Protein AF-A0A3D0YLG2-F1 (afdb_monomer_lite)

pLDDT: mean 88.72, std 12.72, range [41.59, 98.75]

Folds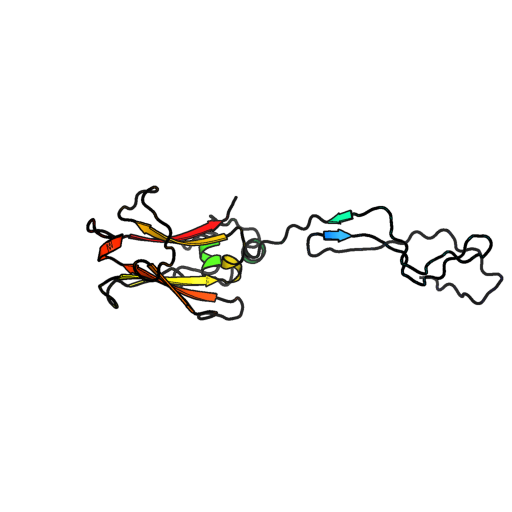eek 3Di:
DDDDDPPDPPPPDPDPDDDDDDDDDPAWDKDKDWAQAPDFDADPVRHGDDRVDIGIDPDIDTDHDPPPLVLCVQAVNDDQQDQVQPLPDGQQRQVQLPPNHSNGNRPVQFWDWDCPPDVQWTKIKHKGFPSQVPDPFKDKFKWKAQDPDPVGTDTQDDPVPQWHKDKDWQPPHVVRTMIIIMIIGGCVPRVVVPGMDMDIDIGGHD

Secondary structure (DSSP, 8-state):
-PPP-TT-TTPPPPP-PPPP-----SSSEEE--EEPTT---B-TTSPBP--SS-EE-S--EEE------HHHHHHTT--TT--TTSSSS-HHHHHHTT-SSTTS--GGGS-EEESSSSTTEEEEEEEEEHHHHH-TTEEEEEEEESSSSGGG-EE----SSSEEEEEEEEEEEETTEEEEEEEEEEHHHHTTTS--EEEEEEEE--

Sequence (206 aa):
IGTIDESDPNAPDPIPGVFYVEVTPTGGGTLQLSIKQDAVLKDVAGNSLNTTSAILDNTTITVNGTVSNPYDTWSEGETFADDTNEDGISNGMAWALGAATVNTVAADLLPTYDYTTDPAYVICTFRRADEANDHSDTTMVVQYGTTLSAAGWTTAEHDGNNVIITVTDNHYSTTPGIDRVVVKLKRSTLGASGTLFARLRVEQAP

Radius of gyration: 29.39 Å; chains: 1; bounding box: 69×31×78 Å

Structure (mmCIF, N/CA/C/O backbone):
data_AF-A0A3D0YLG2-F1
#
_entry.id   AF-A0A3D0YLG2-F1
#
loop_
_atom_site.group_PDB
_atom_site.id
_atom_site.type_symbol
_atom_site.label_atom_id
_atom_site.label_alt_id
_atom_site.label_comp_id
_atom_site.label_asym_id
_atom_site.label_entity_id
_atom_site.label_seq_id
_atom_site.pdbx_PDB_ins_code
_atom_site.Cartn_x
_atom_site.Cartn_y
_atom_site.Cartn_z
_atom_site.occupancy
_atom_site.B_iso_or_equiv
_atom_site.auth_seq_id
_atom_site.auth_comp_id
_atom_site.auth_asym_id
_atom_site.auth_atom_id
_atom_site.pdbx_PDB_model_num
ATOM 1 N N . ILE A 1 1 ? 26.082 -5.683 -44.864 1.00 41.59 1 ILE A N 1
ATOM 2 C CA . ILE A 1 1 ? 27.109 -6.014 -43.851 1.00 41.59 1 ILE A CA 1
ATOM 3 C C . ILE A 1 1 ? 28.293 -6.576 -44.621 1.00 41.59 1 ILE A C 1
ATOM 5 O O . ILE A 1 1 ? 28.192 -7.688 -45.119 1.00 41.59 1 ILE A O 1
ATOM 9 N N . GLY A 1 2 ? 29.316 -5.759 -44.873 1.00 41.88 2 GLY A N 1
ATOM 10 C CA . GLY A 1 2 ? 30.543 -6.223 -45.519 1.00 41.88 2 GLY A CA 1
ATOM 11 C C . GLY A 1 2 ? 31.467 -6.792 -44.452 1.00 41.88 2 GLY A C 1
ATOM 12 O O . GLY A 1 2 ? 31.745 -6.111 -43.470 1.00 41.88 2 GLY A O 1
ATOM 13 N N . THR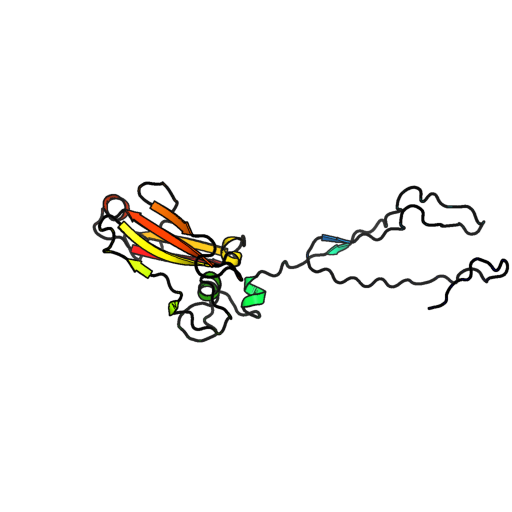 A 1 3 ? 31.887 -8.041 -44.605 1.00 44.50 3 THR A N 1
ATOM 14 C CA . THR A 1 3 ? 32.987 -8.616 -43.829 1.00 44.50 3 THR A CA 1
ATOM 15 C C . THR A 1 3 ? 34.293 -8.065 -44.385 1.00 44.50 3 THR A C 1
ATOM 17 O O . THR A 1 3 ? 34.566 -8.247 -45.571 1.00 44.50 3 THR A O 1
ATOM 20 N N . ILE A 1 4 ? 35.071 -7.374 -43.553 1.00 53.97 4 ILE A N 1
ATOM 21 C CA . ILE A 1 4 ? 36.450 -7.003 -43.883 1.00 53.97 4 ILE A CA 1
ATOM 22 C C . ILE A 1 4 ? 37.284 -8.287 -43.814 1.00 53.97 4 ILE A C 1
ATOM 24 O O . ILE A 1 4 ? 37.288 -8.966 -42.789 1.00 53.97 4 ILE A O 1
ATOM 28 N N . ASP A 1 5 ? 37.926 -8.647 -44.924 1.00 50.00 5 ASP A N 1
ATOM 29 C CA . ASP A 1 5 ? 38.914 -9.723 -44.978 1.00 50.00 5 ASP A CA 1
ATOM 30 C C . ASP A 1 5 ? 40.283 -9.138 -44.611 1.00 50.00 5 ASP A C 1
ATOM 32 O O . ASP A 1 5 ? 40.918 -8.451 -45.407 1.00 50.00 5 ASP A O 1
ATOM 36 N N . GLU A 1 6 ? 40.716 -9.388 -43.377 1.00 56.34 6 GLU A N 1
ATOM 37 C CA . GLU A 1 6 ? 41.979 -8.901 -42.801 1.00 56.34 6 GLU A CA 1
ATOM 38 C C . GLU A 1 6 ? 43.234 -9.539 -43.447 1.00 56.34 6 GLU A C 1
ATOM 40 O O . GLU A 1 6 ? 44.355 -9.249 -43.024 1.00 56.34 6 GLU A O 1
ATOM 45 N N . SER A 1 7 ? 43.081 -10.434 -44.436 1.00 57.97 7 SER A N 1
ATOM 46 C CA . SER A 1 7 ? 44.196 -11.153 -45.071 1.00 57.97 7 SER A CA 1
ATOM 47 C C . SER A 1 7 ? 44.689 -10.573 -46.407 1.00 57.97 7 SER A C 1
ATOM 49 O O . SER A 1 7 ? 45.739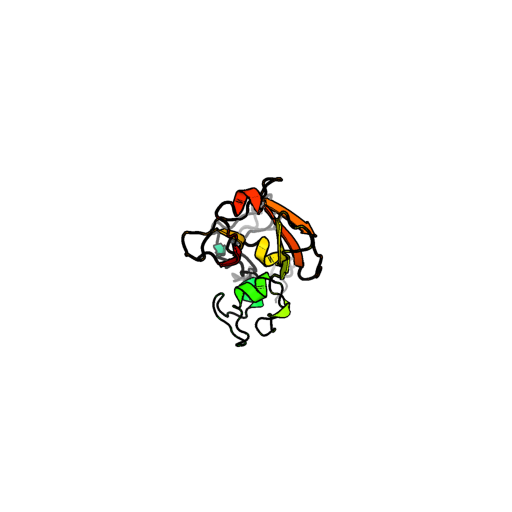 -11.007 -46.887 1.00 57.97 7 SER A O 1
ATOM 51 N N . ASP A 1 8 ? 44.006 -9.576 -46.988 1.00 64.88 8 ASP A N 1
ATOM 52 C CA . ASP A 1 8 ? 44.432 -8.922 -48.236 1.00 64.88 8 ASP A CA 1
ATOM 53 C C . ASP A 1 8 ? 45.282 -7.660 -47.962 1.00 64.88 8 ASP A C 1
ATOM 55 O O . ASP A 1 8 ? 44.750 -6.641 -47.515 1.00 64.88 8 ASP A O 1
ATOM 59 N N . PRO A 1 9 ? 46.596 -7.664 -48.267 1.00 61.16 9 PRO A N 1
ATOM 60 C CA . PRO A 1 9 ? 47.464 -6.498 -48.085 1.00 61.16 9 PRO A CA 1
ATOM 61 C C . PRO A 1 9 ? 47.161 -5.336 -49.049 1.00 61.16 9 PRO A C 1
ATOM 63 O O . PRO A 1 9 ? 47.773 -4.279 -48.916 1.00 61.16 9 PRO A O 1
ATOM 66 N N . ASN A 1 10 ? 46.258 -5.522 -50.020 1.00 67.12 10 ASN A N 1
ATOM 67 C CA . ASN A 1 10 ? 45.787 -4.484 -50.940 1.00 67.12 10 ASN A CA 1
ATOM 68 C C . ASN A 1 10 ? 44.322 -4.088 -50.693 1.00 67.12 10 ASN A C 1
ATOM 70 O O . ASN A 1 10 ? 43.739 -3.392 -51.532 1.00 67.12 10 ASN A O 1
ATOM 74 N N . ALA A 1 11 ? 43.717 -4.521 -49.579 1.00 60.31 11 ALA A N 1
ATOM 75 C CA . ALA A 1 11 ? 42.382 -4.072 -49.214 1.00 60.31 11 ALA A CA 1
ATOM 76 C C . ALA A 1 11 ? 42.371 -2.533 -49.106 1.00 60.31 11 ALA A C 1
ATOM 78 O O . ALA A 1 11 ? 43.276 -1.961 -48.492 1.00 60.31 11 ALA A O 1
ATOM 79 N N . PRO A 1 12 ? 41.391 -1.838 -49.716 1.00 56.34 12 PRO A N 1
ATOM 80 C CA . PRO A 1 12 ? 41.295 -0.389 -49.599 1.00 56.34 12 PRO A CA 1
ATOM 81 C C . PRO A 1 12 ? 41.141 0.004 -48.127 1.00 56.34 12 PRO A C 1
ATOM 83 O O . PRO A 1 12 ? 40.443 -0.688 -47.381 1.00 56.34 12 PRO A O 1
ATOM 86 N N . ASP A 1 13 ? 41.766 1.122 -47.736 1.00 57.91 13 ASP A N 1
ATOM 87 C CA . ASP A 1 13 ? 41.631 1.684 -46.389 1.00 57.91 13 ASP A CA 1
ATOM 88 C C . ASP A 1 13 ? 40.150 1.701 -45.980 1.00 57.91 13 ASP A C 1
ATOM 90 O O . ASP A 1 13 ? 39.297 2.080 -46.799 1.00 57.91 13 ASP A O 1
ATOM 94 N N . PRO A 1 14 ? 39.808 1.288 -44.743 1.00 56.34 14 PRO A N 1
ATOM 95 C CA . PRO A 1 14 ? 38.424 1.269 -44.310 1.00 56.34 14 PRO A CA 1
ATOM 96 C C . PRO A 1 14 ? 37.839 2.673 -44.470 1.00 56.34 14 PRO A C 1
ATOM 98 O O . PRO A 1 14 ? 38.302 3.644 -43.872 1.00 56.34 14 PRO A O 1
ATOM 101 N N . ILE A 1 15 ? 36.814 2.774 -45.317 1.00 59.25 15 ILE A N 1
ATOM 102 C CA . ILE A 1 15 ? 36.043 4.000 -45.514 1.00 59.25 15 ILE A CA 1
ATOM 103 C C . ILE A 1 15 ? 35.524 4.413 -44.129 1.00 59.25 15 ILE A C 1
ATOM 105 O O . ILE A 1 15 ? 35.013 3.533 -43.429 1.00 59.25 15 ILE A O 1
ATOM 109 N N . PRO A 1 16 ? 35.624 5.693 -43.713 1.00 63.09 16 PRO A N 1
ATOM 110 C CA . PRO A 1 16 ? 35.053 6.143 -42.450 1.00 63.09 16 PRO A CA 1
ATOM 111 C C . PRO A 1 16 ? 33.621 5.623 -42.290 1.00 63.09 16 PRO A C 1
ATOM 113 O O . PRO A 1 16 ? 32.723 5.976 -43.056 1.00 63.09 16 PRO A O 1
ATOM 116 N N . GLY A 1 17 ? 33.438 4.714 -41.335 1.00 63.69 17 GLY A N 1
ATOM 117 C CA . GLY A 1 17 ? 32.171 4.050 -41.082 1.00 63.69 17 GLY A CA 1
ATOM 118 C C . GLY A 1 17 ? 31.411 4.781 -39.988 1.00 63.69 17 GLY A C 1
ATOM 119 O O . GLY A 1 17 ? 31.955 5.040 -38.918 1.00 63.69 17 GLY A O 1
ATOM 120 N N . VAL A 1 18 ? 30.143 5.096 -40.241 1.00 71.19 18 VAL A N 1
ATOM 121 C CA . VAL A 1 18 ? 29.215 5.482 -39.175 1.00 71.19 18 VAL A CA 1
ATOM 122 C C . VAL A 1 18 ? 28.635 4.200 -38.588 1.00 71.19 18 VAL A C 1
ATOM 124 O O . VAL A 1 18 ? 28.027 3.407 -39.309 1.00 71.19 18 VAL A O 1
ATOM 127 N N . PHE A 1 19 ? 28.822 3.996 -37.286 1.00 68.88 19 PHE A N 1
ATOM 128 C CA . PHE A 1 19 ? 28.214 2.893 -36.547 1.00 68.88 19 PHE A CA 1
ATOM 129 C C . PHE A 1 19 ? 26.972 3.408 -35.820 1.00 68.88 19 PHE A C 1
ATOM 131 O O . PHE A 1 19 ? 27.048 4.381 -35.074 1.00 68.88 19 PHE A O 1
ATOM 138 N N . TYR A 1 20 ? 25.833 2.750 -36.032 1.00 71.94 20 TYR A N 1
ATOM 139 C CA . TYR A 1 20 ? 24.611 3.010 -35.276 1.00 71.94 20 TYR A CA 1
ATOM 140 C C . TYR A 1 20 ? 24.504 1.991 -34.146 1.00 71.94 20 TYR A C 1
ATOM 142 O O . TYR A 1 20 ? 24.607 0.787 -34.383 1.00 71.94 20 TYR A O 1
ATOM 150 N N . VAL A 1 21 ? 24.299 2.481 -32.926 1.00 74.38 21 VAL A N 1
ATOM 151 C CA . VAL A 1 21 ? 24.025 1.662 -31.744 1.00 74.38 21 VAL A CA 1
ATOM 152 C C . VAL A 1 21 ? 22.625 2.019 -31.268 1.00 74.38 21 VAL A C 1
ATOM 154 O O . VAL A 1 21 ? 22.368 3.168 -30.918 1.00 74.38 21 VAL A O 1
ATOM 157 N N . GLU A 1 22 ? 21.721 1.044 -31.282 1.00 80.69 22 GLU A N 1
ATOM 158 C CA . GLU A 1 22 ? 20.380 1.187 -30.721 1.00 80.69 22 GLU A CA 1
ATOM 159 C C . GLU A 1 22 ? 20.371 0.650 -29.287 1.00 80.69 22 GLU A C 1
ATOM 161 O O . GLU A 1 22 ? 20.902 -0.426 -29.006 1.00 80.69 22 GLU A O 1
ATOM 166 N N . VAL A 1 23 ? 19.796 1.425 -28.371 1.00 74.94 23 VAL A N 1
ATOM 167 C CA . VAL A 1 23 ? 19.691 1.104 -26.945 1.00 74.94 23 VAL A CA 1
ATOM 168 C C . VAL A 1 23 ? 18.272 1.409 -26.479 1.00 74.94 23 VAL A C 1
ATOM 170 O O . VAL A 1 23 ? 17.762 2.500 -26.720 1.00 74.94 23 VAL A O 1
ATOM 173 N N . THR A 1 24 ? 17.653 0.459 -25.776 1.00 80.75 24 THR A N 1
ATOM 174 C CA . THR A 1 24 ? 16.323 0.604 -25.161 1.00 80.75 24 THR A CA 1
ATOM 175 C C . THR A 1 24 ? 16.459 0.407 -23.650 1.00 80.75 24 THR A C 1
ATOM 177 O O . THR A 1 24 ? 16.391 -0.727 -23.173 1.00 80.75 24 THR A O 1
ATOM 180 N N . PRO A 1 25 ? 16.729 1.471 -22.873 1.00 75.06 25 PRO A N 1
ATOM 181 C CA . PRO A 1 25 ? 16.824 1.355 -21.423 1.00 75.06 25 PRO A CA 1
ATOM 182 C C . PRO A 1 25 ? 15.470 0.982 -20.810 1.00 75.06 25 PRO A C 1
ATOM 184 O O . PRO A 1 25 ? 14.447 1.544 -21.187 1.00 75.06 25 PRO A O 1
ATOM 187 N N . THR A 1 26 ? 15.464 0.083 -19.827 1.00 76.62 26 THR A N 1
ATOM 188 C CA . THR A 1 26 ? 14.259 -0.301 -19.063 1.00 76.62 26 THR A CA 1
ATOM 189 C C . THR A 1 26 ? 14.197 0.359 -17.680 1.00 76.62 26 THR A C 1
ATOM 191 O O . THR A 1 26 ? 13.381 -0.016 -16.847 1.00 76.62 26 THR A O 1
ATOM 194 N N . GLY A 1 27 ? 15.088 1.314 -17.408 1.00 73.44 27 GLY A N 1
ATOM 195 C CA . GLY A 1 27 ? 15.219 2.005 -16.129 1.00 73.44 27 GLY A CA 1
ATOM 196 C C . GLY A 1 27 ? 16.226 3.152 -16.214 1.00 73.44 27 GLY A C 1
ATOM 197 O O . GLY A 1 27 ? 16.859 3.363 -17.252 1.00 73.44 27 GLY A O 1
ATOM 198 N N . GLY A 1 28 ? 16.352 3.915 -15.128 1.00 83.00 28 GLY A N 1
ATOM 199 C CA . GLY A 1 28 ? 17.322 5.006 -15.043 1.00 83.00 28 GLY A CA 1
ATOM 200 C C . GLY A 1 28 ? 18.769 4.516 -14.922 1.00 83.00 28 GLY A C 1
ATOM 201 O O . GLY A 1 28 ? 19.020 3.383 -14.514 1.00 83.00 28 GLY A O 1
ATOM 202 N N . GLY A 1 29 ? 19.733 5.374 -15.265 1.00 84.31 29 GLY A N 1
ATOM 203 C CA . GLY A 1 29 ? 21.160 5.059 -15.148 1.00 84.31 29 GLY A CA 1
ATOM 204 C C . GLY A 1 29 ? 22.047 5.874 -16.085 1.00 84.31 29 GLY A C 1
ATOM 205 O O . GLY A 1 29 ? 21.666 6.949 -16.550 1.00 84.31 29 GLY A O 1
ATOM 206 N N . THR A 1 30 ? 23.242 5.356 -16.369 1.00 86.62 30 THR A N 1
ATOM 207 C CA . THR A 1 30 ? 24.200 5.974 -17.290 1.00 86.62 30 THR A CA 1
ATOM 208 C C . THR A 1 30 ? 24.557 5.037 -18.434 1.00 86.62 30 THR A C 1
ATOM 210 O O . THR A 1 30 ? 24.820 3.852 -18.238 1.00 86.62 30 THR A O 1
ATOM 213 N N . LEU A 1 31 ? 24.602 5.591 -19.642 1.00 87.12 31 LEU A N 1
ATOM 214 C CA . LEU A 1 31 ? 25.180 4.935 -20.806 1.00 87.12 31 LEU A CA 1
ATOM 215 C C . LEU A 1 31 ? 26.507 5.613 -21.138 1.00 87.12 31 LEU A C 1
ATOM 217 O O . LEU A 1 31 ? 26.567 6.834 -21.293 1.00 87.12 31 LEU A O 1
ATOM 221 N N . GLN A 1 32 ? 27.558 4.807 -21.251 1.00 89.50 32 GLN A N 1
ATOM 222 C CA . GLN A 1 32 ? 28.873 5.234 -21.710 1.00 89.50 32 GLN A CA 1
ATOM 223 C C . GLN A 1 32 ? 29.371 4.215 -22.731 1.00 89.50 32 GLN A C 1
ATOM 225 O O . GLN A 1 32 ? 29.467 3.021 -22.436 1.00 89.50 32 GLN A O 1
ATOM 230 N N . LEU A 1 33 ? 29.656 4.678 -23.946 1.00 86.88 33 LEU A N 1
ATOM 231 C CA . LEU A 1 33 ? 30.262 3.832 -24.966 1.00 86.88 33 LEU A CA 1
ATOM 232 C C . LEU A 1 33 ? 31.745 3.633 -24.645 1.00 86.88 33 LEU A C 1
ATOM 234 O O . LEU A 1 33 ? 32.387 4.477 -24.023 1.00 86.88 33 L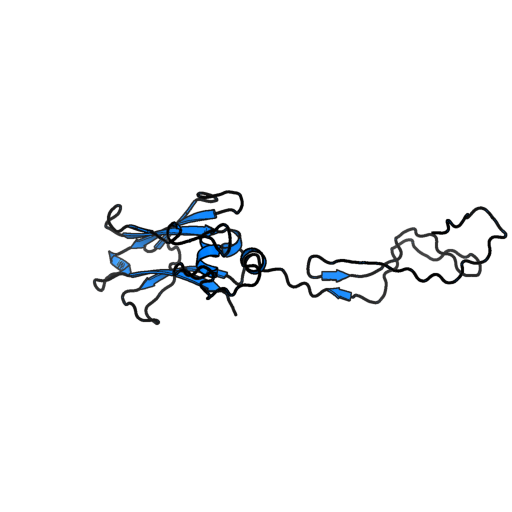EU A O 1
ATOM 238 N N . SER A 1 34 ? 32.301 2.497 -25.055 1.00 88.75 34 SER A N 1
ATOM 239 C CA . SER A 1 34 ? 33.729 2.240 -24.896 1.00 88.75 34 SER A CA 1
ATOM 240 C C . SER A 1 34 ? 34.269 1.398 -26.036 1.00 88.75 34 SER A C 1
ATOM 242 O O . SER A 1 34 ? 33.575 0.545 -26.596 1.00 88.75 34 SER A O 1
ATOM 244 N N . ILE A 1 35 ? 35.541 1.612 -26.348 1.00 88.44 35 ILE A N 1
ATOM 245 C CA . ILE A 1 35 ? 36.338 0.605 -27.029 1.00 88.44 35 ILE A CA 1
ATOM 246 C C . ILE A 1 35 ? 36.714 -0.440 -25.984 1.00 88.44 35 ILE A C 1
ATOM 248 O O . ILE A 1 35 ? 37.314 -0.117 -24.957 1.00 88.44 35 ILE A O 1
ATOM 252 N N . LYS A 1 36 ? 36.363 -1.697 -26.255 1.00 88.50 36 LYS A N 1
ATOM 253 C CA . LYS A 1 36 ? 36.657 -2.824 -25.369 1.00 88.50 36 LYS A CA 1
ATOM 254 C C . LYS A 1 36 ? 38.169 -2.956 -25.128 1.00 88.50 36 LYS A C 1
ATOM 256 O O . LYS A 1 36 ? 38.973 -2.707 -26.025 1.00 88.50 36 LYS A O 1
ATOM 261 N N . GLN A 1 37 ? 38.535 -3.408 -23.931 1.00 92.56 37 GLN A N 1
ATOM 262 C CA . GLN A 1 37 ? 39.883 -3.899 -23.642 1.00 92.56 37 GLN A CA 1
ATOM 263 C C . GLN A 1 37 ? 40.330 -4.922 -24.703 1.00 92.56 37 GLN A C 1
ATOM 265 O O . GLN A 1 37 ? 39.521 -5.723 -25.180 1.00 92.56 37 GLN A O 1
ATOM 270 N N . ASP A 1 38 ? 41.608 -4.864 -25.066 1.00 90.44 38 ASP A N 1
ATOM 271 C CA . ASP A 1 38 ? 42.269 -5.713 -26.064 1.00 90.44 38 ASP A CA 1
ATOM 272 C C . ASP A 1 38 ? 41.749 -5.553 -27.504 1.00 90.44 38 ASP A C 1
ATOM 274 O O . ASP A 1 38 ? 42.065 -6.362 -28.378 1.00 90.44 38 ASP A O 1
ATOM 278 N N . ALA A 1 39 ? 40.976 -4.499 -27.796 1.00 88.62 39 ALA A N 1
ATOM 279 C CA . ALA A 1 39 ? 40.619 -4.171 -29.172 1.00 88.62 39 ALA A CA 1
ATOM 280 C C . ALA A 1 39 ? 41.880 -3.872 -29.996 1.00 88.62 39 ALA A C 1
ATOM 282 O O . ALA A 1 39 ? 42.743 -3.095 -29.579 1.00 88.62 39 ALA A O 1
ATOM 283 N N . VAL A 1 40 ? 41.975 -4.454 -31.192 1.00 88.81 40 VAL A N 1
ATOM 284 C CA . VAL A 1 40 ? 43.064 -4.151 -32.122 1.00 88.81 40 VAL A CA 1
ATOM 285 C C . VAL A 1 40 ? 42.719 -2.857 -32.848 1.00 88.81 40 VAL A C 1
ATOM 287 O O . VAL A 1 40 ? 41.899 -2.841 -33.759 1.00 88.81 40 VAL A O 1
ATOM 290 N N . LEU A 1 41 ? 43.348 -1.765 -32.425 1.00 84.44 41 LEU A N 1
ATOM 291 C CA . LEU A 1 41 ? 43.263 -0.470 -33.088 1.00 84.44 41 LEU A CA 1
ATOM 292 C C . LEU A 1 41 ? 44.645 -0.082 -33.588 1.00 84.44 41 LEU A C 1
ATOM 294 O O . LEU A 1 41 ? 45.605 -0.105 -32.818 1.00 84.44 41 LEU A O 1
ATOM 298 N N . LYS A 1 42 ? 44.739 0.289 -34.862 1.00 81.56 42 LYS A N 1
ATOM 299 C CA . LYS A 1 42 ? 45.970 0.793 -35.469 1.00 81.56 42 LYS A CA 1
ATOM 300 C C . LYS A 1 42 ? 45.771 2.224 -35.951 1.00 81.56 42 LYS A C 1
ATOM 302 O O . LYS A 1 42 ? 44.679 2.576 -36.391 1.00 81.56 42 LYS A O 1
ATOM 307 N N . ASP A 1 43 ? 46.815 3.040 -35.852 1.00 79.75 43 ASP A N 1
ATOM 308 C CA . ASP A 1 43 ? 46.847 4.339 -36.522 1.00 79.75 43 ASP A CA 1
ATOM 309 C C . ASP A 1 43 ? 47.055 4.179 -38.040 1.00 79.75 43 ASP A C 1
ATOM 311 O O . ASP A 1 43 ? 47.250 3.077 -38.556 1.00 79.75 43 ASP A O 1
ATOM 315 N N . VAL A 1 44 ? 47.042 5.299 -38.765 1.00 79.06 44 VAL A N 1
ATOM 316 C CA . VAL A 1 44 ? 47.248 5.331 -40.226 1.00 79.06 44 VAL A CA 1
ATOM 317 C C . VAL A 1 44 ? 48.634 4.848 -40.672 1.00 79.06 44 VAL A C 1
ATOM 319 O O . VAL A 1 44 ? 48.827 4.540 -41.842 1.00 79.06 44 VAL A O 1
ATOM 322 N N . ALA A 1 45 ? 49.607 4.782 -39.761 1.00 85.62 45 ALA A N 1
ATOM 323 C CA . ALA A 1 45 ? 50.936 4.233 -40.010 1.00 85.62 45 ALA A CA 1
ATOM 324 C C . ALA A 1 45 ? 51.049 2.753 -39.586 1.00 85.62 45 ALA A C 1
ATOM 326 O O . ALA A 1 45 ? 52.118 2.156 -39.719 1.00 85.62 45 ALA A O 1
ATOM 327 N N . GLY A 1 46 ? 49.961 2.149 -39.093 1.00 83.00 46 GLY A N 1
ATOM 328 C CA . GLY A 1 46 ? 49.895 0.757 -38.660 1.00 83.00 46 GLY A CA 1
ATOM 329 C C . GLY A 1 46 ? 50.340 0.504 -37.214 1.00 83.00 46 GLY A C 1
ATOM 330 O O . GLY A 1 46 ? 50.425 -0.662 -36.817 1.00 83.00 46 GLY A O 1
ATOM 331 N N . ASN A 1 47 ? 50.613 1.543 -36.417 1.00 85.88 47 ASN A N 1
ATOM 332 C CA . ASN A 1 47 ? 51.023 1.386 -35.019 1.00 85.88 47 ASN A CA 1
ATOM 333 C C . ASN A 1 47 ? 49.826 1.033 -34.138 1.00 85.88 47 ASN A C 1
ATOM 335 O O . ASN A 1 47 ? 48.791 1.693 -34.210 1.00 85.88 47 ASN A O 1
ATOM 339 N N . SER A 1 48 ? 49.978 0.047 -33.253 1.00 88.44 48 SER A N 1
ATOM 340 C CA . SER A 1 48 ? 48.926 -0.313 -32.301 1.00 88.44 48 SER A CA 1
ATOM 341 C C . SER A 1 48 ? 48.698 0.787 -31.260 1.00 88.44 48 SER A C 1
ATOM 343 O O . SER A 1 48 ? 49.636 1.229 -30.592 1.00 88.44 48 SER A O 1
ATOM 345 N N . LEU A 1 49 ? 47.441 1.178 -31.065 1.00 89.44 49 LEU A N 1
ATOM 346 C CA . LEU A 1 49 ? 47.025 1.988 -29.923 1.00 89.44 49 LEU A CA 1
ATOM 347 C C . LEU A 1 49 ? 47.019 1.137 -28.646 1.00 89.44 49 LEU A C 1
ATOM 349 O O . LEU A 1 49 ? 46.805 -0.075 -28.680 1.00 89.44 49 LEU A O 1
ATOM 353 N N . ASN A 1 50 ? 47.238 1.782 -27.498 1.00 90.19 50 ASN A N 1
ATOM 354 C CA . ASN A 1 50 ? 47.187 1.106 -26.207 1.00 90.19 50 ASN A CA 1
ATOM 355 C C . ASN A 1 50 ? 45.731 0.867 -25.775 1.00 90.19 50 ASN A C 1
ATOM 357 O O . ASN A 1 50 ? 45.074 1.775 -25.271 1.00 90.19 50 ASN A O 1
ATOM 361 N N . THR A 1 51 ? 45.269 -0.370 -25.928 1.00 92.75 51 THR A N 1
ATOM 362 C CA . THR A 1 51 ? 43.953 -0.862 -25.485 1.00 92.75 51 THR A CA 1
ATOM 363 C C . THR A 1 51 ? 44.060 -1.883 -24.348 1.00 92.75 51 THR A C 1
ATOM 365 O O . THR A 1 51 ? 43.129 -2.648 -24.106 1.00 92.75 51 THR A O 1
ATOM 368 N N . THR A 1 52 ? 45.175 -1.880 -23.600 1.00 91.81 52 THR A N 1
ATOM 369 C CA . THR A 1 52 ? 45.367 -2.743 -22.409 1.00 91.81 52 THR A CA 1
ATOM 370 C C . THR A 1 52 ? 44.307 -2.529 -21.327 1.00 91.81 52 THR A C 1
ATOM 372 O O . THR A 1 52 ? 44.117 -3.389 -20.472 1.00 91.81 52 THR A O 1
ATOM 375 N N . SER A 1 53 ? 43.581 -1.415 -21.409 1.00 90.81 53 SER A N 1
ATOM 376 C CA . SER A 1 53 ? 42.322 -1.145 -20.724 1.00 90.81 53 SER A CA 1
ATOM 377 C C . SER A 1 53 ? 41.295 -0.646 -21.741 1.00 90.81 53 SER A C 1
ATOM 379 O O . SER A 1 53 ? 41.663 -0.137 -22.802 1.00 90.81 53 SER A O 1
ATOM 381 N N . ALA A 1 54 ? 40.006 -0.752 -21.410 1.00 90.75 54 ALA A N 1
ATOM 382 C CA . ALA A 1 54 ? 38.955 -0.146 -22.221 1.00 90.75 54 ALA A CA 1
ATOM 383 C C . ALA A 1 54 ? 39.168 1.373 -22.347 1.00 90.75 54 ALA A C 1
ATOM 385 O O . ALA A 1 54 ? 39.481 2.048 -21.363 1.00 90.75 54 ALA A O 1
ATOM 386 N N . ILE A 1 55 ? 38.978 1.907 -23.554 1.00 89.38 55 ILE A N 1
ATOM 387 C CA . ILE A 1 55 ? 39.006 3.350 -23.805 1.00 89.38 55 ILE A CA 1
ATOM 388 C C . ILE A 1 55 ? 37.562 3.832 -23.748 1.00 89.38 55 ILE A C 1
ATOM 390 O O . ILE A 1 55 ? 36.757 3.501 -24.618 1.00 89.38 55 ILE A O 1
ATOM 394 N N . LEU A 1 56 ? 37.225 4.567 -22.695 1.00 89.31 56 LEU A N 1
ATOM 395 C CA . LEU A 1 56 ? 35.880 5.094 -22.488 1.00 89.31 56 LEU A CA 1
ATOM 396 C C . LEU A 1 56 ? 35.642 6.326 -23.365 1.00 89.31 56 LEU A C 1
ATOM 398 O O . LEU A 1 56 ? 36.538 7.156 -23.530 1.00 89.31 56 LEU A O 1
ATOM 402 N N . ASP A 1 57 ? 34.422 6.462 -23.879 1.00 85.75 57 ASP A N 1
ATOM 403 C CA . ASP A 1 57 ? 33.949 7.723 -24.440 1.00 85.75 57 ASP A CA 1
ATOM 404 C C . ASP A 1 57 ? 33.877 8.791 -23.332 1.00 85.75 57 ASP A C 1
ATOM 406 O O . ASP A 1 57 ? 33.582 8.494 -22.169 1.00 85.75 57 ASP A O 1
ATOM 410 N N . ASN A 1 58 ? 34.168 10.044 -23.675 1.00 87.06 58 ASN A N 1
ATOM 411 C CA . ASN A 1 58 ? 34.164 11.151 -22.718 1.00 87.06 58 ASN A CA 1
ATOM 412 C C . ASN A 1 58 ? 32.754 11.692 -22.432 1.00 87.06 58 ASN A C 1
ATOM 414 O O . ASN A 1 58 ? 32.597 12.556 -21.567 1.00 87.06 58 ASN A O 1
ATOM 418 N N . THR A 1 59 ? 31.749 11.202 -23.159 1.00 84.19 59 THR A N 1
ATOM 419 C CA . THR A 1 59 ? 30.351 11.582 -22.998 1.00 84.19 59 THR A CA 1
ATOM 420 C C . THR A 1 59 ? 29.591 10.476 -22.274 1.00 84.19 59 THR A C 1
ATOM 422 O O . THR A 1 59 ? 29.539 9.332 -22.722 1.00 84.19 59 THR A O 1
ATOM 425 N N . THR A 1 60 ? 28.961 10.839 -21.159 1.00 85.50 60 THR A N 1
ATOM 426 C CA . THR A 1 60 ? 28.010 9.983 -20.448 1.00 85.50 60 THR A CA 1
ATOM 427 C C . THR A 1 60 ? 26.606 10.500 -20.715 1.00 85.50 60 THR A C 1
ATOM 429 O O . THR A 1 60 ? 26.329 11.682 -20.508 1.00 85.50 60 THR A O 1
ATOM 432 N N . ILE A 1 61 ? 25.710 9.620 -21.150 1.00 84.31 61 ILE A N 1
ATOM 433 C CA . ILE A 1 61 ? 24.293 9.941 -21.314 1.00 84.31 61 ILE A CA 1
ATOM 434 C C . ILE A 1 61 ? 23.571 9.503 -20.046 1.00 84.31 61 ILE A C 1
ATOM 436 O O . ILE A 1 61 ? 23.561 8.317 -19.708 1.00 84.31 61 ILE A O 1
ATOM 440 N N . THR A 1 62 ? 22.958 10.457 -19.352 1.00 83.25 62 THR A N 1
ATOM 441 C CA . THR A 1 62 ? 22.039 10.147 -18.257 1.00 83.25 62 THR A CA 1
ATOM 442 C C . THR A 1 62 ? 20.712 9.706 -18.848 1.00 83.25 62 THR A C 1
ATOM 444 O O . THR A 1 62 ? 20.045 10.467 -19.550 1.00 83.25 62 THR A O 1
ATOM 447 N N . VAL A 1 63 ? 20.325 8.473 -18.550 1.00 82.00 63 VAL A N 1
ATOM 448 C CA . VAL A 1 63 ? 18.992 7.969 -18.846 1.00 82.00 63 VAL A CA 1
ATOM 449 C C . VAL A 1 63 ? 18.110 8.297 -17.654 1.00 82.00 63 VAL A C 1
ATOM 451 O O . VAL A 1 63 ? 18.248 7.709 -16.579 1.00 82.00 63 VAL A O 1
ATOM 454 N N . ASN A 1 64 ? 17.187 9.231 -17.860 1.00 72.38 64 ASN A N 1
ATOM 455 C CA . ASN A 1 64 ? 16.096 9.470 -16.929 1.00 72.38 64 ASN A CA 1
ATOM 456 C C . ASN A 1 64 ? 15.017 8.425 -17.211 1.00 72.38 64 ASN A C 1
ATOM 458 O O . ASN A 1 64 ? 14.140 8.638 -18.044 1.00 72.38 64 ASN A O 1
ATOM 462 N N . GLY A 1 65 ? 15.119 7.265 -16.569 1.00 61.78 65 GLY A N 1
ATOM 463 C CA . GLY A 1 65 ? 14.010 6.324 -16.547 1.00 61.78 65 GLY A CA 1
ATOM 464 C C . GLY A 1 65 ? 12.964 6.830 -15.566 1.00 61.78 65 GLY A C 1
ATOM 465 O O . GLY A 1 65 ? 13.291 7.093 -14.410 1.00 61.78 65 GLY A O 1
ATOM 466 N N . THR A 1 66 ? 11.713 6.941 -15.996 1.00 60.66 66 THR A N 1
ATOM 467 C CA . THR A 1 66 ? 10.602 6.813 -15.056 1.00 60.66 66 THR A CA 1
ATOM 468 C C . THR A 1 66 ? 10.619 5.357 -14.611 1.00 60.66 66 THR A C 1
ATOM 470 O O . THR A 1 66 ? 10.357 4.467 -15.420 1.00 60.66 66 THR A O 1
ATOM 473 N N . VAL A 1 67 ? 11.012 5.082 -13.366 1.00 57.97 67 VAL A N 1
ATOM 474 C CA . VAL A 1 67 ? 10.651 3.796 -12.762 1.00 57.97 67 VAL A CA 1
ATOM 475 C C . VAL A 1 67 ? 9.132 3.724 -12.852 1.00 57.97 67 VAL A C 1
ATOM 477 O O . VAL A 1 67 ? 8.457 4.602 -12.324 1.00 57.97 67 VAL A O 1
ATOM 480 N N . SER A 1 68 ? 8.604 2.776 -13.630 1.00 68.06 68 SER A N 1
ATOM 481 C CA . SER A 1 68 ? 7.157 2.591 -13.687 1.00 68.06 68 SER A CA 1
ATOM 482 C C . SER A 1 68 ? 6.721 2.256 -12.273 1.00 68.06 68 SER A C 1
ATOM 484 O O . SER A 1 68 ? 7.162 1.241 -11.728 1.00 68.06 68 SER A O 1
ATOM 486 N N . ASN A 1 69 ? 5.886 3.104 -11.681 1.00 78.06 69 ASN A N 1
ATOM 487 C CA . ASN A 1 69 ? 5.193 2.735 -10.464 1.00 78.06 69 ASN A CA 1
ATOM 488 C C . ASN A 1 69 ? 4.395 1.458 -10.798 1.00 78.06 69 ASN A C 1
ATOM 490 O O . ASN A 1 69 ? 3.727 1.433 -11.840 1.00 78.06 69 ASN A O 1
ATOM 494 N N . PRO A 1 70 ? 4.486 0.375 -10.006 1.00 88.62 70 PRO A N 1
ATOM 495 C CA . PRO A 1 70 ? 3.698 -0.829 -10.254 1.00 88.62 70 PRO A CA 1
ATOM 496 C C . PRO A 1 70 ? 2.197 -0.524 -10.356 1.00 88.62 70 PRO A C 1
ATOM 498 O O . PRO A 1 70 ? 1.498 -1.152 -11.153 1.00 88.62 70 PRO A O 1
ATOM 501 N N . TYR A 1 71 ? 1.730 0.512 -9.646 1.00 92.62 71 TYR A N 1
ATOM 502 C CA . TYR A 1 71 ? 0.384 1.047 -9.811 1.00 92.62 71 TYR A CA 1
ATOM 503 C C . TYR A 1 71 ? 0.100 1.501 -11.249 1.00 92.62 71 TYR A C 1
ATOM 505 O O . TYR A 1 71 ? -0.921 1.102 -11.782 1.00 92.62 71 TYR A O 1
ATOM 513 N N . ASP A 1 72 ? 0.991 2.252 -11.908 1.00 90.12 72 ASP A N 1
ATOM 514 C CA . ASP A 1 72 ? 0.755 2.774 -13.269 1.00 90.12 72 ASP A CA 1
ATOM 515 C C . ASP A 1 72 ? 0.597 1.646 -14.297 1.00 90.12 72 ASP A C 1
ATOM 517 O O . ASP A 1 72 ? -0.182 1.746 -15.244 1.00 90.12 72 ASP A O 1
ATOM 521 N N . THR A 1 73 ? 1.344 0.551 -14.111 1.00 90.81 73 THR A N 1
ATOM 522 C CA . THR A 1 73 ? 1.197 -0.647 -14.950 1.00 90.81 73 THR A CA 1
ATOM 523 C C . THR A 1 73 ? -0.133 -1.342 -14.676 1.00 90.81 73 THR A C 1
ATOM 525 O O . THR A 1 73 ? -0.817 -1.742 -15.615 1.00 90.81 73 THR A O 1
ATOM 528 N N . TRP A 1 74 ? -0.507 -1.488 -13.404 1.00 94.69 74 TRP A N 1
ATOM 529 C CA . TRP A 1 74 ? -1.756 -2.132 -13.004 1.00 94.69 74 TRP A CA 1
ATOM 530 C C . TRP A 1 74 ? -3.003 -1.318 -13.382 1.00 94.69 74 TRP A C 1
ATOM 532 O O . TRP A 1 74 ? -4.028 -1.896 -13.748 1.00 94.69 74 TRP A O 1
ATOM 542 N N . SER A 1 75 ? -2.917 0.012 -13.287 1.00 95.06 75 SER A N 1
ATOM 543 C CA . SER A 1 75 ? -4.023 0.944 -13.509 1.00 95.06 75 SER A CA 1
ATOM 544 C C . SER A 1 75 ? -4.250 1.251 -14.980 1.00 95.06 75 SER A C 1
ATOM 546 O O . SER A 1 75 ? -5.242 1.887 -15.307 1.00 95.06 75 SER A O 1
ATOM 548 N N . GLU A 1 76 ? -3.334 0.842 -15.863 1.00 93.62 76 GLU A N 1
ATOM 549 C CA . GLU A 1 76 ? -3.341 1.202 -17.286 1.00 93.62 76 GLU A CA 1
ATOM 550 C C . GLU A 1 76 ? -3.339 2.731 -17.515 1.00 93.62 76 GLU A C 1
ATOM 552 O O . GLU A 1 76 ? -3.773 3.222 -18.558 1.00 93.62 76 GLU A O 1
ATOM 557 N N . GLY A 1 77 ? -2.800 3.488 -16.551 1.00 90.56 77 GLY A N 1
ATOM 558 C CA . GLY A 1 77 ? -2.728 4.951 -16.579 1.00 90.56 77 GLY A CA 1
ATOM 559 C C . GLY A 1 77 ? -3.893 5.675 -15.898 1.00 90.56 77 GLY A C 1
ATOM 560 O O . GLY A 1 77 ? -3.913 6.907 -15.900 1.00 90.56 77 GLY A O 1
ATOM 561 N N . GLU A 1 78 ? -4.837 4.949 -15.299 1.00 95.19 78 GLU A N 1
ATOM 562 C CA . GLU A 1 78 ? -5.917 5.533 -14.498 1.00 95.19 78 GLU A CA 1
ATOM 563 C C . GLU A 1 78 ? -5.387 6.146 -13.192 1.00 95.19 78 GLU A C 1
ATOM 565 O O . GLU A 1 78 ? -4.336 5.746 -12.675 1.00 95.19 78 GLU A O 1
ATOM 570 N N . THR A 1 79 ? -6.111 7.132 -12.647 1.00 94.81 79 THR A N 1
ATOM 571 C CA . THR A 1 79 ? -5.650 7.861 -11.458 1.00 94.81 79 THR A CA 1
ATOM 572 C C . THR A 1 79 ? -5.981 7.130 -10.155 1.00 94.81 79 THR A C 1
ATOM 574 O O . THR A 1 79 ? -7.005 6.456 -10.029 1.00 94.81 79 THR A O 1
ATOM 577 N N . PHE A 1 80 ? -5.129 7.309 -9.140 1.00 95.62 80 PHE A N 1
ATOM 578 C CA . PHE A 1 80 ? -5.213 6.607 -7.850 1.00 95.62 80 PHE A CA 1
ATOM 579 C C . PHE A 1 80 ? -6.510 6.860 -7.072 1.00 95.62 80 PHE A C 1
ATOM 581 O O . PHE A 1 80 ? -6.976 5.991 -6.328 1.00 95.62 80 PHE A O 1
ATOM 588 N N . ALA A 1 81 ? -7.073 8.061 -7.214 1.00 96.00 81 ALA A N 1
ATOM 589 C CA . ALA A 1 81 ? -8.250 8.507 -6.475 1.00 96.00 81 ALA A CA 1
ATOM 590 C C . ALA A 1 81 ? -9.572 8.267 -7.219 1.00 96.00 81 ALA A C 1
ATOM 592 O O . ALA A 1 81 ? -10.624 8.376 -6.588 1.00 96.00 81 ALA A O 1
ATOM 593 N N . ASP A 1 82 ? -9.520 7.949 -8.513 1.00 96.56 82 ASP A N 1
ATOM 594 C CA . ASP A 1 82 ? -10.712 7.638 -9.300 1.00 96.56 82 ASP A CA 1
ATOM 595 C C . ASP A 1 82 ? -11.270 6.258 -8.943 1.00 96.56 82 ASP A C 1
ATOM 597 O O . ASP A 1 82 ? -10.605 5.440 -8.311 1.00 96.56 82 ASP A O 1
ATOM 601 N N . ASP A 1 83 ? -12.510 6.025 -9.351 1.00 96.88 83 ASP A N 1
ATOM 602 C CA . ASP A 1 83 ? -13.239 4.762 -9.255 1.00 96.88 83 ASP A CA 1
ATOM 603 C C . ASP A 1 83 ? -13.638 4.380 -10.685 1.00 96.88 83 ASP A C 1
ATOM 605 O O . ASP A 1 83 ? -14.704 4.758 -11.176 1.00 96.88 83 ASP A O 1
ATOM 609 N N . THR A 1 84 ? -12.712 3.744 -11.408 1.00 96.50 84 THR A N 1
ATOM 610 C CA . THR A 1 84 ? -12.847 3.526 -12.858 1.00 96.50 84 THR A CA 1
ATOM 611 C C . THR A 1 84 ? -13.986 2.560 -13.198 1.00 96.50 84 THR A C 1
ATOM 613 O O . THR A 1 84 ? -14.566 2.656 -14.280 1.00 96.50 84 THR A O 1
ATOM 616 N N . ASN A 1 85 ? -14.334 1.639 -12.294 1.00 95.75 85 ASN A N 1
ATOM 617 C CA . ASN A 1 85 ? -15.378 0.636 -12.515 1.00 95.75 85 ASN A CA 1
ATOM 618 C C . ASN A 1 85 ? -16.703 0.924 -11.788 1.00 95.75 85 ASN A C 1
ATOM 620 O O . ASN A 1 85 ? -17.620 0.103 -11.873 1.00 95.75 85 ASN A O 1
ATOM 624 N N . GLU A 1 86 ? -16.817 2.084 -11.137 1.00 96.94 86 GLU A N 1
ATOM 625 C CA . GLU A 1 86 ? -18.008 2.571 -10.432 1.00 96.94 86 GLU A CA 1
ATOM 626 C C . GLU A 1 86 ? -18.503 1.622 -9.322 1.00 96.94 86 GLU A C 1
ATOM 628 O O . GLU A 1 86 ? -19.711 1.502 -9.074 1.00 96.94 86 GLU A O 1
ATOM 633 N N . ASP A 1 87 ? -17.589 0.927 -8.641 1.00 96.44 87 ASP A N 1
ATOM 634 C CA . ASP A 1 87 ? -17.930 0.007 -7.548 1.00 96.44 87 ASP A CA 1
ATOM 635 C C . ASP A 1 87 ? -17.935 0.672 -6.156 1.00 96.44 87 ASP A C 1
ATOM 637 O O . ASP A 1 87 ? -18.310 0.049 -5.152 1.00 96.44 87 ASP A O 1
ATOM 641 N N . GLY A 1 88 ? -17.579 1.957 -6.107 1.00 96.69 88 GLY A N 1
ATOM 642 C CA . GLY A 1 88 ? -17.483 2.780 -4.910 1.00 96.69 88 GLY A CA 1
ATOM 643 C C . GLY A 1 88 ? -16.112 2.752 -4.232 1.00 96.69 88 GLY A C 1
ATOM 644 O O . GLY A 1 88 ? -15.968 3.375 -3.172 1.00 96.69 88 GLY A O 1
ATOM 645 N N . ILE A 1 89 ? -15.123 2.039 -4.781 1.00 97.69 89 ILE A N 1
ATOM 646 C CA . ILE A 1 89 ? -13.774 1.878 -4.233 1.00 97.69 89 ILE A CA 1
ATOM 647 C C . ILE A 1 89 ? -12.764 2.533 -5.172 1.00 97.69 89 ILE A C 1
ATOM 649 O O . ILE A 1 89 ? -12.726 2.260 -6.363 1.00 97.69 89 ILE A O 1
ATOM 653 N N . SER A 1 90 ? -11.885 3.379 -4.629 1.00 97.50 90 SER A N 1
ATOM 654 C CA . SER A 1 90 ? -10.872 4.014 -5.469 1.00 97.50 90 SER A CA 1
ATOM 655 C C . SER A 1 90 ? -9.854 3.001 -6.004 1.00 97.50 90 SER A C 1
ATOM 657 O O . SER A 1 90 ? -9.468 2.058 -5.304 1.00 97.50 90 SER A O 1
ATOM 659 N N . ASN A 1 91 ? -9.339 3.250 -7.205 1.00 97.38 91 ASN A N 1
ATOM 660 C CA . ASN A 1 91 ? -8.359 2.417 -7.899 1.00 97.38 91 ASN A CA 1
ATOM 661 C C . ASN A 1 91 ? -7.151 2.094 -7.015 1.00 97.38 91 ASN A C 1
ATOM 663 O O . ASN A 1 91 ? -6.716 0.948 -6.928 1.00 97.38 91 ASN A O 1
ATOM 667 N N . GLY A 1 92 ? -6.627 3.099 -6.311 1.00 96.69 92 GLY A N 1
ATOM 668 C CA . GLY A 1 92 ? -5.501 2.926 -5.404 1.00 96.69 92 GLY A CA 1
ATOM 669 C C . GLY A 1 92 ? -5.807 2.017 -4.214 1.00 96.69 92 GLY A C 1
ATOM 670 O O . GLY A 1 92 ? -4.963 1.213 -3.825 1.00 96.69 92 GLY A O 1
ATOM 671 N N . MET A 1 93 ? -7.024 2.084 -3.662 1.00 97.62 93 MET A N 1
ATOM 672 C CA . MET A 1 93 ? -7.469 1.166 -2.610 1.00 97.62 93 MET A CA 1
ATOM 673 C C . MET A 1 93 ? -7.646 -0.251 -3.168 1.00 97.62 93 MET A C 1
ATOM 675 O O . MET A 1 93 ? -7.186 -1.206 -2.547 1.00 97.62 93 MET A O 1
ATOM 679 N N . ALA A 1 94 ? -8.266 -0.399 -4.340 1.00 97.88 94 ALA A N 1
ATOM 680 C CA . ALA A 1 94 ? -8.454 -1.695 -4.987 1.00 97.88 94 ALA A CA 1
ATOM 681 C C . ALA A 1 94 ? -7.110 -2.390 -5.265 1.00 97.88 94 ALA A C 1
ATOM 683 O O . ALA A 1 94 ? -6.912 -3.538 -4.855 1.00 97.88 94 ALA A O 1
ATOM 684 N N . TRP A 1 95 ? -6.161 -1.679 -5.880 1.00 97.50 95 TRP A N 1
ATOM 685 C CA . TRP A 1 95 ? -4.806 -2.167 -6.141 1.00 97.50 95 TRP A CA 1
ATOM 686 C C . TRP A 1 95 ? -4.082 -2.582 -4.860 1.00 97.50 95 TRP A C 1
ATOM 688 O O . TRP A 1 95 ? -3.599 -3.707 -4.744 1.00 97.50 95 TRP A O 1
ATOM 698 N N . ALA A 1 96 ? -4.080 -1.700 -3.862 1.00 97.38 96 ALA A N 1
ATOM 699 C CA . ALA A 1 96 ? -3.438 -1.926 -2.576 1.00 97.38 96 ALA A CA 1
ATOM 700 C C . ALA A 1 96 ? -4.000 -3.152 -1.832 1.00 97.38 96 ALA A C 1
ATOM 702 O O . ALA A 1 96 ? -3.271 -3.851 -1.125 1.00 97.38 96 ALA A O 1
ATOM 703 N N . LEU A 1 97 ? -5.290 -3.450 -2.010 1.00 98.00 97 LEU A N 1
ATOM 704 C CA . LEU A 1 97 ? -5.954 -4.637 -1.464 1.00 98.00 97 LEU A CA 1
ATOM 705 C C . LEU A 1 97 ? -5.793 -5.891 -2.350 1.00 98.00 97 LEU A C 1
ATOM 707 O O . LEU A 1 97 ? -6.276 -6.967 -1.979 1.00 98.00 97 LEU A O 1
ATOM 711 N N . GLY A 1 98 ? -5.097 -5.776 -3.484 1.00 97.25 98 GLY A N 1
ATOM 712 C CA . GLY A 1 98 ? -4.743 -6.878 -4.375 1.00 97.25 98 GLY A CA 1
ATOM 713 C C . GLY A 1 98 ? -5.808 -7.231 -5.414 1.00 97.25 98 GLY A C 1
ATOM 714 O O . GLY A 1 98 ? -5.943 -8.401 -5.779 1.00 97.25 98 GLY A O 1
ATOM 715 N N . ALA A 1 99 ? -6.596 -6.257 -5.874 1.00 97.69 99 ALA A N 1
ATOM 716 C CA . ALA A 1 99 ? -7.484 -6.444 -7.017 1.00 97.69 99 ALA A CA 1
ATOM 717 C C . ALA A 1 99 ? -6.685 -6.846 -8.272 1.00 97.69 99 ALA A C 1
ATOM 719 O O . ALA A 1 99 ? -5.591 -6.350 -8.519 1.00 97.69 99 ALA A O 1
ATOM 720 N N . ALA A 1 100 ? -7.228 -7.765 -9.075 1.00 95.56 100 ALA A N 1
ATOM 721 C CA . ALA A 1 100 ? -6.491 -8.334 -10.207 1.00 95.56 100 ALA A CA 1
ATOM 722 C C . ALA A 1 100 ? -6.257 -7.337 -11.356 1.00 95.56 100 ALA A C 1
ATOM 724 O O . ALA A 1 100 ? -5.255 -7.438 -12.054 1.00 95.56 100 ALA A O 1
ATOM 725 N N . THR A 1 101 ? -7.190 -6.406 -11.561 1.00 95.69 101 THR A N 1
ATOM 726 C CA . THR A 1 101 ? -7.152 -5.379 -12.611 1.00 95.69 101 THR A CA 1
ATOM 727 C C . THR A 1 101 ? -7.879 -4.129 -12.124 1.00 95.69 101 THR A C 1
ATOM 729 O O . THR A 1 101 ? -8.702 -4.238 -11.209 1.00 95.69 101 THR A O 1
ATOM 732 N N . VAL A 1 102 ? -7.670 -2.990 -12.792 1.00 96.56 102 VAL A N 1
ATOM 733 C CA . VAL A 1 102 ? -8.397 -1.735 -12.519 1.00 96.56 102 VAL A CA 1
ATOM 734 C C . VAL A 1 102 ? -9.923 -1.862 -12.631 1.00 96.56 102 VAL A C 1
ATOM 736 O O . VAL A 1 102 ? -10.657 -1.126 -11.989 1.00 96.56 102 VAL A O 1
ATOM 739 N N . ASN A 1 103 ? -10.422 -2.855 -13.377 1.00 96.44 103 ASN A N 1
ATOM 740 C CA . ASN A 1 103 ? -11.856 -3.088 -13.558 1.00 96.44 103 ASN A CA 1
ATOM 741 C C . ASN A 1 103 ? -12.462 -4.090 -12.557 1.00 96.44 103 ASN A C 1
ATOM 743 O O . ASN A 1 103 ? -13.668 -4.348 -12.580 1.00 96.44 103 ASN A O 1
ATOM 747 N N . THR A 1 104 ? -11.654 -4.701 -11.689 1.00 97.38 104 THR A N 1
ATOM 748 C CA . THR A 1 104 ? -12.124 -5.725 -10.747 1.00 97.38 104 THR A CA 1
ATOM 749 C C . THR A 1 104 ? -12.952 -5.100 -9.626 1.00 97.38 104 THR A C 1
ATOM 751 O O . THR A 1 104 ? -12.454 -4.241 -8.910 1.00 97.38 104 THR A O 1
ATOM 754 N N . VAL A 1 105 ? -14.174 -5.599 -9.406 1.00 97.50 105 VAL A N 1
ATOM 755 C CA . VAL A 1 105 ? -14.998 -5.201 -8.250 1.00 97.50 105 VAL A CA 1
ATOM 756 C C . VAL A 1 105 ? -14.287 -5.588 -6.946 1.00 97.50 105 VAL A C 1
ATOM 758 O O . VAL A 1 105 ? -14.067 -6.772 -6.676 1.00 97.50 105 VAL A O 1
ATOM 761 N N . ALA A 1 106 ? -13.925 -4.596 -6.138 1.00 97.38 106 ALA A N 1
ATOM 762 C CA . ALA A 1 106 ? -13.052 -4.709 -4.975 1.00 97.38 106 ALA A CA 1
ATOM 763 C C . ALA A 1 106 ? -13.800 -4.708 -3.631 1.00 97.38 106 ALA A C 1
ATOM 765 O O . ALA A 1 106 ? -13.166 -4.828 -2.581 1.00 97.38 106 ALA A O 1
ATOM 766 N N . ALA A 1 107 ? -15.135 -4.626 -3.631 1.00 96.50 107 ALA A N 1
ATOM 767 C CA . ALA A 1 107 ? -15.946 -4.605 -2.408 1.00 96.50 107 ALA A CA 1
ATOM 768 C C . ALA A 1 107 ? -15.634 -5.771 -1.441 1.00 96.50 107 ALA A C 1
ATOM 770 O O . ALA A 1 107 ? -15.528 -5.562 -0.232 1.00 96.50 107 ALA A O 1
ATOM 771 N N . ASP A 1 108 ? -15.395 -6.978 -1.967 1.00 96.38 108 ASP A N 1
ATOM 772 C CA . ASP A 1 108 ? -15.062 -8.176 -1.175 1.00 96.38 108 ASP A CA 1
ATOM 773 C C . ASP A 1 108 ? -13.607 -8.198 -0.657 1.00 96.38 108 ASP A C 1
ATOM 775 O O . ASP A 1 108 ? -13.207 -9.097 0.093 1.00 96.38 108 ASP A O 1
ATOM 779 N N . LEU A 1 109 ? -12.790 -7.224 -1.062 1.00 97.75 109 LEU A N 1
ATOM 780 C CA . LEU A 1 109 ? -11.401 -7.069 -0.627 1.00 97.75 109 LEU A CA 1
ATOM 781 C C . LEU A 1 109 ? -11.264 -6.097 0.549 1.00 97.75 109 LEU A C 1
ATOM 783 O O . LEU A 1 109 ? -10.202 -6.058 1.178 1.00 97.75 109 LEU A O 1
ATOM 787 N N . LEU A 1 110 ? -12.319 -5.331 0.849 1.00 97.38 110 LEU A N 1
ATOM 788 C CA . LEU A 1 110 ? -12.307 -4.315 1.892 1.00 97.38 110 LEU A CA 1
ATOM 789 C C . LEU A 1 110 ? -11.952 -4.882 3.277 1.00 97.38 110 LEU A C 1
ATOM 791 O O . LEU A 1 110 ? -12.234 -6.045 3.584 1.00 97.38 110 LEU A O 1
ATOM 795 N N . PRO A 1 111 ? -11.369 -4.048 4.158 1.00 97.88 111 PRO A N 1
ATOM 796 C CA . PRO A 1 111 ? -11.092 -4.437 5.529 1.00 97.88 111 PRO A CA 1
ATOM 797 C C . PRO A 1 111 ? -12.339 -4.929 6.260 1.00 97.88 111 PRO A C 1
ATOM 799 O O . PRO A 1 111 ? -13.423 -4.355 6.154 1.00 97.88 111 PRO A O 1
ATOM 802 N N . THR A 1 112 ? -12.151 -5.942 7.094 1.00 97.81 112 THR A N 1
ATOM 803 C CA . THR A 1 112 ? -13.176 -6.410 8.027 1.00 97.81 112 THR A CA 1
ATOM 804 C C . THR A 1 112 ? -12.846 -5.950 9.440 1.00 97.81 112 THR A C 1
ATOM 806 O O . THR A 1 112 ? -11.676 -5.868 9.831 1.00 97.81 112 THR A O 1
ATOM 809 N N . TYR A 1 113 ? -13.889 -5.657 10.216 1.00 97.12 113 TYR A N 1
ATOM 810 C CA . TYR A 1 113 ? -13.763 -5.235 11.605 1.00 97.12 113 TYR A CA 1
ATOM 811 C C . TYR A 1 113 ? -14.481 -6.214 12.522 1.00 97.12 113 TYR A C 1
ATOM 813 O O . TYR A 1 113 ? -15.687 -6.431 12.406 1.00 97.12 113 TYR A O 1
ATOM 821 N N . ASP A 1 114 ? -13.729 -6.779 13.456 1.00 97.31 114 ASP A N 1
ATOM 822 C CA . ASP A 1 114 ? -14.241 -7.667 14.485 1.00 97.31 114 ASP A CA 1
ATOM 823 C C . ASP A 1 114 ? -14.173 -6.983 15.851 1.00 97.31 114 ASP A C 1
ATOM 825 O O . ASP A 1 114 ? -13.144 -6.454 16.289 1.00 97.31 114 ASP A O 1
ATOM 829 N N . TYR A 1 115 ? -15.321 -7.002 16.521 1.00 94.44 115 TYR A N 1
ATOM 830 C CA . TYR A 1 115 ? -15.541 -6.379 17.814 1.00 94.44 115 TYR A CA 1
ATOM 831 C C . TYR A 1 115 ? -15.855 -7.388 18.925 1.00 94.44 115 TYR A C 1
ATOM 833 O O . TYR A 1 115 ? -16.221 -6.969 20.027 1.00 94.44 115 TYR A O 1
ATOM 841 N N . THR A 1 116 ? -15.768 -8.684 18.636 1.00 95.94 116 THR A N 1
ATOM 842 C CA . THR A 1 116 ? -16.380 -9.750 19.436 1.00 95.94 116 THR A CA 1
ATOM 843 C C . THR A 1 116 ? -15.415 -10.863 19.823 1.00 95.94 116 THR A C 1
ATOM 845 O O . THR A 1 116 ? -15.470 -11.296 20.972 1.00 95.94 116 THR A O 1
ATOM 848 N N . THR A 1 117 ? -14.506 -11.295 18.938 1.00 97.19 117 THR A N 1
ATOM 849 C CA . THR A 1 117 ? -13.596 -12.423 19.233 1.00 97.19 117 THR A CA 1
ATOM 850 C C . THR A 1 117 ? -12.655 -12.121 20.395 1.00 97.19 117 THR A C 1
ATOM 852 O O . THR A 1 117 ? -12.357 -12.997 21.203 1.00 97.19 117 THR A O 1
ATOM 855 N N . ASP A 1 118 ? -12.205 -10.870 20.505 1.00 97.06 118 ASP A N 1
ATOM 856 C CA . ASP A 1 118 ? -11.459 -10.377 21.658 1.00 97.06 118 ASP A CA 1
ATOM 857 C C . ASP A 1 118 ? -12.086 -9.059 22.140 1.00 97.06 118 ASP A C 1
ATOM 859 O O . ASP A 1 118 ? -11.851 -8.006 21.537 1.00 97.06 118 ASP A O 1
ATOM 863 N N . PRO A 1 119 ? -12.893 -9.081 23.216 1.00 94.94 119 PRO A N 1
ATOM 864 C CA . PRO A 1 119 ? -13.643 -7.908 23.656 1.00 94.94 119 PRO A CA 1
ATOM 865 C C . PRO A 1 119 ? -12.743 -6.760 24.138 1.00 94.94 119 PRO A C 1
ATOM 867 O O . PRO A 1 119 ? -13.211 -5.624 24.242 1.00 94.94 119 PRO A O 1
ATOM 870 N N . ALA A 1 120 ? -11.456 -7.014 24.406 1.00 96.44 120 ALA A N 1
ATOM 871 C CA . ALA A 1 120 ? -10.508 -5.967 24.774 1.00 96.44 120 ALA A CA 1
ATOM 872 C C . ALA A 1 120 ? -10.060 -5.109 23.575 1.00 96.44 120 ALA A C 1
ATOM 874 O O . ALA A 1 120 ? -9.534 -4.010 23.785 1.00 96.44 120 ALA A O 1
ATOM 875 N N . TYR A 1 121 ? -10.281 -5.564 22.335 1.00 97.94 121 TYR A N 1
ATOM 876 C CA . TYR A 1 121 ? -9.755 -4.920 21.131 1.00 97.94 121 TYR A CA 1
ATOM 877 C C . TYR A 1 121 ? -10.835 -4.614 20.087 1.00 97.94 121 TYR A C 1
ATOM 879 O O . TYR A 1 121 ? -11.913 -5.208 20.046 1.00 97.94 121 TYR A O 1
ATOM 887 N N . VAL A 1 122 ? -10.558 -3.623 19.247 1.00 97.69 122 VAL A N 1
ATOM 888 C CA . VAL A 1 122 ? -11.093 -3.555 17.882 1.00 97.69 122 VAL A CA 1
ATOM 889 C C . VAL A 1 122 ? -10.070 -4.246 16.992 1.00 97.69 122 VAL A C 1
ATOM 891 O O . VAL A 1 122 ? -8.889 -3.905 17.067 1.00 97.69 122 VAL A O 1
ATOM 894 N N . ILE A 1 123 ? -10.490 -5.223 16.195 1.00 98.50 123 ILE A N 1
ATOM 895 C CA . ILE A 1 123 ? -9.594 -5.975 15.314 1.00 98.50 123 ILE A CA 1
ATOM 896 C C . ILE A 1 123 ? -9.916 -5.595 13.872 1.00 98.50 123 ILE A C 1
ATOM 898 O O . ILE A 1 123 ? -10.999 -5.899 13.384 1.00 98.50 123 ILE A O 1
ATOM 902 N N . CYS A 1 124 ? -8.980 -4.931 13.201 1.00 98.56 124 CYS A N 1
ATOM 903 C CA . CYS A 1 124 ? -9.035 -4.649 11.770 1.00 98.56 124 CYS A CA 1
ATOM 904 C C . CYS A 1 124 ? -8.224 -5.716 11.030 1.00 98.56 124 CYS A C 1
ATOM 906 O O . CYS A 1 124 ? -7.044 -5.894 11.337 1.00 98.56 124 CYS A O 1
ATOM 908 N N . THR A 1 125 ? -8.830 -6.409 10.069 1.00 98.56 125 THR A N 1
ATOM 909 C CA . THR A 1 125 ? -8.119 -7.339 9.180 1.00 98.56 125 THR A CA 1
ATOM 910 C C . THR A 1 125 ? -8.243 -6.855 7.747 1.00 98.56 125 THR A C 1
ATOM 912 O O . THR A 1 125 ? -9.358 -6.657 7.269 1.00 98.56 125 THR A O 1
ATOM 915 N N . PHE A 1 126 ? -7.118 -6.687 7.057 1.00 98.62 126 PHE A N 1
ATOM 916 C CA . PHE A 1 126 ? -7.093 -6.237 5.667 1.00 98.62 126 PHE A CA 1
ATOM 917 C C . PHE A 1 126 ? -6.052 -6.996 4.836 1.00 98.62 126 PHE A C 1
ATOM 919 O O . PHE A 1 126 ? -5.175 -7.685 5.373 1.00 98.62 126 PHE A O 1
ATOM 926 N N . ARG A 1 127 ? -6.211 -6.906 3.515 1.00 98.50 127 ARG A N 1
ATOM 927 C CA . ARG A 1 127 ? -5.260 -7.392 2.511 1.00 98.50 127 ARG A CA 1
ATOM 928 C C . ARG A 1 127 ? -4.218 -6.316 2.249 1.00 98.50 127 ARG A C 1
ATOM 930 O O . ARG A 1 127 ? -4.555 -5.139 2.297 1.00 98.50 127 ARG A O 1
ATOM 937 N N . ARG A 1 128 ? -2.983 -6.687 1.946 1.00 98.12 128 ARG A N 1
ATOM 938 C CA . ARG A 1 128 ? -1.971 -5.715 1.532 1.00 98.12 128 ARG A CA 1
ATOM 939 C C . ARG A 1 128 ? -1.111 -6.320 0.438 1.00 98.12 128 ARG A C 1
ATOM 941 O O . ARG A 1 128 ? -0.466 -7.329 0.686 1.00 98.12 128 ARG A O 1
ATOM 948 N N . ALA A 1 129 ? -1.153 -5.737 -0.753 1.00 97.56 129 ALA A N 1
ATOM 949 C CA . ALA A 1 129 ? -0.285 -6.129 -1.851 1.00 97.56 129 ALA A CA 1
ATOM 950 C C . ALA A 1 129 ? 1.165 -5.734 -1.541 1.00 97.56 129 ALA A C 1
ATOM 952 O O . ALA A 1 129 ? 1.413 -4.610 -1.093 1.00 97.56 129 ALA A O 1
ATOM 953 N N . ASP A 1 130 ? 2.106 -6.636 -1.808 1.00 96.38 130 ASP A N 1
ATOM 954 C CA . ASP A 1 130 ? 3.532 -6.414 -1.537 1.00 96.38 130 ASP A CA 1
ATOM 955 C C . ASP A 1 130 ? 4.053 -5.216 -2.337 1.00 96.38 130 ASP A C 1
ATOM 957 O O . ASP A 1 130 ? 4.687 -4.320 -1.789 1.00 96.38 130 ASP A O 1
ATOM 961 N N . GLU A 1 131 ? 3.677 -5.130 -3.616 1.00 94.12 131 GLU A N 1
ATOM 962 C CA . GLU A 1 131 ? 4.056 -4.026 -4.506 1.00 94.12 131 GLU A CA 1
ATOM 963 C C . GLU A 1 131 ? 3.590 -2.661 -3.977 1.00 94.12 131 GLU A C 1
ATOM 965 O O . GLU A 1 131 ? 4.325 -1.679 -4.061 1.00 94.12 131 GLU A O 1
ATOM 970 N N . ALA A 1 132 ? 2.392 -2.603 -3.387 1.00 94.38 132 ALA A N 1
ATOM 971 C CA . ALA A 1 132 ? 1.859 -1.387 -2.781 1.00 94.38 132 ALA A CA 1
ATOM 972 C C . ALA A 1 132 ? 2.526 -1.055 -1.444 1.00 94.38 132 ALA A C 1
ATOM 974 O O . ALA A 1 132 ? 2.667 0.114 -1.099 1.00 94.38 132 ALA A O 1
ATOM 975 N N . ASN A 1 133 ? 2.942 -2.062 -0.680 1.00 94.62 133 ASN A N 1
ATOM 976 C CA . ASN A 1 133 ? 3.643 -1.859 0.584 1.00 94.62 133 ASN A CA 1
ATOM 977 C C . ASN A 1 133 ? 5.104 -1.424 0.394 1.00 94.62 133 ASN A C 1
ATOM 979 O O . ASN A 1 133 ? 5.623 -0.661 1.210 1.00 94.62 133 ASN A O 1
ATOM 983 N N . ASP A 1 134 ? 5.761 -1.924 -0.648 1.00 92.06 134 ASP A N 1
ATOM 984 C CA . ASP A 1 134 ? 7.194 -1.727 -0.872 1.00 92.06 134 ASP A CA 1
ATOM 985 C C . ASP A 1 134 ? 7.501 -0.442 -1.654 1.00 92.06 134 ASP A C 1
ATOM 987 O O . ASP A 1 134 ? 8.636 0.044 -1.636 1.00 92.06 134 ASP A O 1
ATOM 991 N N . HIS A 1 135 ? 6.500 0.140 -2.321 1.00 88.38 135 HIS A N 1
ATOM 992 C CA . HIS A 1 135 ? 6.672 1.388 -3.053 1.00 88.38 135 HIS A CA 1
ATOM 993 C C . HIS A 1 135 ? 6.695 2.599 -2.110 1.00 88.38 135 HIS A C 1
ATOM 995 O O . HIS A 1 135 ? 5.755 2.828 -1.351 1.00 88.38 135 HIS A O 1
ATOM 1001 N N . SER A 1 136 ? 7.733 3.439 -2.211 1.00 88.50 136 SER A N 1
ATOM 1002 C CA . SER A 1 136 ? 7.923 4.620 -1.346 1.00 88.50 136 SER A CA 1
ATOM 1003 C C . SER A 1 136 ? 6.776 5.622 -1.401 1.00 88.50 136 SER A C 1
ATOM 1005 O O . SER A 1 136 ? 6.524 6.336 -0.432 1.00 88.50 136 SER A O 1
ATOM 1007 N N . ASP A 1 137 ? 6.095 5.667 -2.541 1.00 88.12 137 ASP A N 1
ATOM 1008 C CA . ASP A 1 137 ? 5.040 6.640 -2.793 1.00 88.12 137 ASP A CA 1
ATOM 1009 C C . ASP A 1 137 ? 3.675 6.124 -2.351 1.00 88.12 137 ASP A C 1
ATOM 1011 O O . ASP A 1 137 ? 2.696 6.829 -2.525 1.00 88.12 137 ASP A O 1
ATOM 1015 N N . THR A 1 138 ? 3.573 4.921 -1.781 1.00 92.31 138 THR A N 1
ATOM 1016 C CA . THR A 1 138 ? 2.302 4.390 -1.284 1.00 92.31 138 THR A CA 1
ATOM 1017 C C . THR A 1 138 ? 2.354 4.231 0.228 1.00 92.31 138 THR A C 1
ATOM 1019 O O . THR A 1 138 ? 3.278 3.664 0.801 1.00 92.31 138 THR A O 1
ATOM 1022 N N . THR A 1 139 ? 1.333 4.739 0.912 1.00 93.94 139 THR A N 1
ATOM 1023 C CA . THR A 1 139 ? 1.142 4.539 2.350 1.00 93.94 139 THR A CA 1
ATOM 1024 C C . THR A 1 139 ? -0.059 3.642 2.579 1.00 93.94 139 THR A C 1
ATOM 1026 O O . THR A 1 139 ? -1.161 3.983 2.160 1.00 93.94 139 THR A O 1
ATOM 1029 N N . MET A 1 140 ? 0.128 2.547 3.319 1.00 95.69 140 MET A N 1
ATOM 1030 C CA . MET A 1 140 ? -0.948 1.646 3.737 1.00 95.69 140 MET A CA 1
ATOM 1031 C C . MET A 1 140 ? -0.931 1.441 5.248 1.00 95.69 140 MET A C 1
ATOM 1033 O O . MET A 1 140 ? -0.141 0.660 5.778 1.00 95.69 140 MET A O 1
ATOM 1037 N N . VAL A 1 141 ? -1.813 2.142 5.961 1.00 96.12 141 VAL A N 1
ATOM 1038 C CA . VAL A 1 141 ? -1.830 2.112 7.429 1.00 96.12 141 VAL A CA 1
ATOM 1039 C C . VAL A 1 141 ? -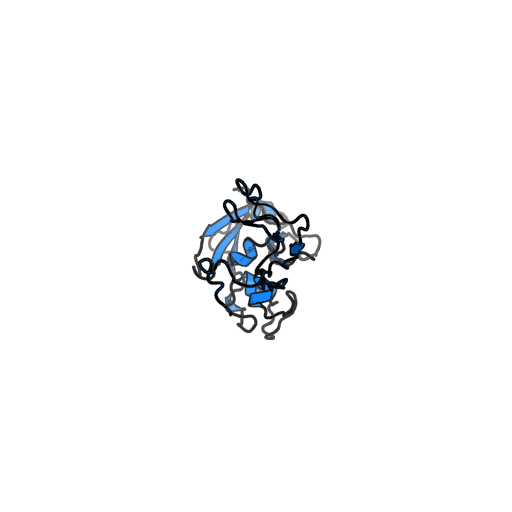3.241 2.079 7.989 1.00 96.12 141 VAL A C 1
ATOM 1041 O O . VAL A 1 141 ? -4.150 2.745 7.497 1.00 96.12 141 VAL A O 1
ATOM 1044 N N . VAL A 1 142 ? -3.424 1.351 9.088 1.00 98.31 142 VAL A N 1
ATOM 1045 C CA . VAL A 1 142 ? -4.621 1.523 9.912 1.00 98.31 142 VAL A CA 1
ATOM 1046 C C . VAL A 1 142 ? -4.457 2.793 10.736 1.00 98.31 142 VAL A C 1
ATOM 1048 O O . VAL A 1 142 ? -3.401 3.046 11.310 1.00 98.31 142 VAL A O 1
ATOM 1051 N N . GLN A 1 143 ? -5.513 3.590 10.812 1.00 97.88 143 GLN A N 1
ATOM 1052 C CA . GLN A 1 143 ? -5.618 4.716 11.725 1.00 97.88 143 GLN A CA 1
ATOM 1053 C C . GLN A 1 143 ? -6.743 4.480 12.721 1.00 97.88 143 GLN A C 1
ATOM 1055 O O . GLN A 1 143 ? -7.730 3.809 12.415 1.00 97.88 143 GLN A O 1
ATOM 1060 N N . TYR A 1 144 ? -6.610 5.071 13.900 1.00 97.31 144 TYR A N 1
ATOM 1061 C CA . TYR A 1 144 ? -7.619 5.032 14.946 1.00 97.31 144 TYR A CA 1
ATOM 1062 C C . TYR A 1 144 ? -7.875 6.420 15.526 1.00 97.31 144 TYR A C 1
ATOM 1064 O O . TYR A 1 144 ? -7.041 7.316 15.421 1.00 97.31 144 TYR A O 1
ATOM 1072 N N . GLY A 1 145 ? -9.041 6.603 16.133 1.00 96.00 145 GLY A N 1
ATOM 1073 C CA . GLY A 1 145 ? -9.433 7.878 16.720 1.00 96.00 145 GLY A CA 1
ATOM 1074 C C . GLY A 1 145 ? -10.676 7.753 17.587 1.00 96.00 145 GLY A C 1
ATOM 1075 O O . GLY A 1 145 ? -11.395 6.757 17.535 1.00 96.00 145 GLY A O 1
ATOM 1076 N N . THR A 1 146 ? -10.948 8.778 18.386 1.00 94.56 146 THR A N 1
ATOM 1077 C CA . THR A 1 146 ? -12.149 8.859 19.240 1.00 94.56 146 THR A CA 1
ATOM 1078 C C . THR A 1 146 ? -13.240 9.743 18.630 1.00 94.56 146 THR A C 1
ATOM 1080 O O . THR A 1 146 ? -14.311 9.911 19.203 1.00 94.56 146 THR A O 1
ATOM 1083 N N . THR A 1 147 ? -12.987 10.313 17.448 1.00 91.25 147 THR A N 1
ATOM 1084 C CA . THR A 1 147 ? -13.953 11.098 16.670 1.00 91.25 147 THR A CA 1
ATOM 1085 C C . THR A 1 147 ? -13.789 10.784 15.186 1.00 91.25 147 THR A C 1
ATOM 1087 O O . THR A 1 147 ? -12.738 10.307 14.768 1.00 91.25 147 THR A O 1
ATOM 1090 N N . LEU A 1 148 ? -14.798 11.110 14.380 1.00 90.56 148 LEU A N 1
ATOM 1091 C CA . LEU A 1 148 ? -14.727 11.017 12.916 1.00 90.56 148 LEU A CA 1
ATOM 1092 C C . LEU A 1 148 ? -14.153 12.288 12.261 1.00 90.56 148 LEU A C 1
ATOM 1094 O O . LEU A 1 148 ? -14.221 12.444 11.045 1.00 90.56 148 LEU A O 1
ATOM 1098 N N . SER A 1 149 ? -13.611 13.224 13.050 1.00 89.69 149 SER A N 1
ATOM 1099 C CA . SER A 1 149 ? -13.045 14.466 12.518 1.00 89.69 149 SER A CA 1
ATOM 1100 C C . SER A 1 149 ? -11.715 14.214 11.802 1.00 89.69 149 SER A C 1
ATOM 1102 O O . SER A 1 149 ? -10.949 13.333 12.188 1.00 89.69 149 SER A O 1
ATOM 1104 N N . ALA A 1 150 ? -11.406 15.009 10.774 1.00 79.88 150 ALA A N 1
ATOM 1105 C CA . ALA A 1 150 ? -10.185 14.844 9.980 1.00 79.88 150 ALA A CA 1
ATOM 1106 C C . ALA A 1 150 ? -8.890 14.946 10.814 1.00 79.88 150 ALA A C 1
ATOM 1108 O O . ALA A 1 150 ? -7.924 14.251 10.522 1.00 79.88 150 ALA A O 1
ATOM 1109 N N . ALA A 1 151 ? -8.888 15.752 11.881 1.00 81.44 151 ALA A N 1
ATOM 1110 C CA . ALA A 1 151 ? -7.746 15.912 12.785 1.00 81.44 151 ALA A CA 1
ATOM 1111 C C . ALA A 1 151 ? -7.675 14.847 13.901 1.00 81.44 151 ALA A C 1
ATOM 1113 O O . ALA A 1 151 ? -6.726 14.840 14.678 1.00 81.44 151 ALA A O 1
ATOM 1114 N N . GLY A 1 152 ? -8.680 13.971 14.018 1.00 88.38 152 GLY A N 1
ATOM 1115 C CA . GLY A 1 152 ? -8.815 13.025 15.130 1.00 88.38 152 GLY A CA 1
ATOM 1116 C C . GLY A 1 152 ? -8.135 11.671 14.926 1.00 88.38 152 GLY A C 1
ATOM 1117 O O . GLY A 1 152 ? -8.312 10.789 15.766 1.00 88.38 152 GLY A O 1
ATOM 1118 N N . TRP A 1 153 ? -7.410 11.483 13.821 1.00 96.00 153 TRP A N 1
ATOM 1119 C CA . TRP A 1 153 ? -6.837 10.195 13.433 1.00 96.00 153 TRP A CA 1
ATOM 1120 C C . TRP A 1 153 ? -5.365 10.085 13.823 1.00 96.00 153 TRP A C 1
ATOM 1122 O O . TRP A 1 153 ? -4.562 10.968 13.539 1.00 96.00 153 TRP A O 1
ATOM 1132 N N . THR A 1 154 ? -5.010 8.965 14.442 1.00 96.50 154 THR A N 1
ATOM 1133 C CA . THR A 1 154 ? -3.641 8.573 14.790 1.00 96.50 154 THR A CA 1
ATOM 1134 C C . THR A 1 154 ? -3.274 7.311 14.020 1.00 96.50 154 THR A C 1
ATOM 1136 O O . THR A 1 154 ? -4.088 6.392 13.925 1.00 96.50 154 THR A O 1
ATOM 1139 N N . THR A 1 155 ? -2.068 7.256 13.459 1.00 97.50 155 THR A N 1
ATOM 1140 C CA . THR A 1 155 ? -1.551 6.050 12.799 1.00 97.50 155 THR A CA 1
ATOM 1141 C C . THR A 1 155 ? -1.324 4.941 13.823 1.00 97.50 155 THR A C 1
ATOM 1143 O O . THR A 1 155 ? -0.768 5.171 14.894 1.00 97.50 155 THR A O 1
ATOM 1146 N N . ALA A 1 156 ? -1.777 3.730 13.507 1.00 98.25 156 ALA A N 1
ATOM 1147 C CA . ALA A 1 156 ? -1.527 2.550 14.315 1.00 98.25 156 ALA A CA 1
ATOM 1148 C C . ALA A 1 156 ? -0.072 2.104 14.128 1.00 98.25 156 ALA A C 1
ATOM 1150 O O . ALA A 1 156 ? 0.272 1.496 13.118 1.00 98.25 156 ALA A O 1
ATOM 1151 N N . GLU A 1 157 ? 0.771 2.398 15.111 1.00 98.25 157 GLU A N 1
ATOM 1152 C CA . GLU A 1 157 ? 2.157 1.933 15.174 1.00 98.25 157 GLU A CA 1
ATOM 1153 C C . GLU A 1 157 ? 2.263 0.773 16.158 1.00 98.25 157 GLU A C 1
ATOM 1155 O O . GLU A 1 157 ? 1.706 0.834 17.252 1.00 98.25 157 GLU A O 1
ATOM 1160 N N . HIS A 1 158 ? 2.955 -0.301 15.781 1.00 98.31 158 HIS A N 1
ATOM 1161 C CA . HIS A 1 158 ? 3.069 -1.469 16.646 1.00 98.31 158 HIS A CA 1
ATOM 1162 C C . HIS A 1 158 ? 3.848 -1.144 17.929 1.00 98.31 158 HIS A C 1
ATOM 1164 O O . HIS A 1 158 ? 5.028 -0.812 17.871 1.00 98.31 158 HIS A O 1
ATOM 1170 N N . ASP A 1 159 ? 3.205 -1.309 19.087 1.00 98.19 159 ASP A N 1
ATOM 1171 C CA . ASP A 1 159 ? 3.817 -1.084 20.406 1.00 98.19 159 ASP A CA 1
ATOM 1172 C C . ASP A 1 159 ? 3.834 -2.349 21.289 1.00 98.19 159 ASP A C 1
ATOM 1174 O O . ASP A 1 159 ? 4.310 -2.323 22.424 1.00 98.19 159 ASP A O 1
ATOM 1178 N N . GLY A 1 160 ? 3.282 -3.462 20.792 1.00 97.62 160 GLY A N 1
ATOM 1179 C CA . GLY A 1 160 ? 3.187 -4.735 21.514 1.00 97.62 160 GLY A CA 1
ATOM 1180 C C . GLY A 1 160 ? 2.187 -4.754 22.680 1.00 97.62 160 GLY A C 1
ATOM 1181 O O . GLY A 1 160 ? 2.096 -5.767 23.373 1.00 97.62 160 GLY A O 1
ATOM 1182 N N . ASN A 1 161 ? 1.426 -3.678 22.911 1.00 97.06 161 ASN A N 1
ATOM 1183 C CA . ASN A 1 161 ? 0.502 -3.556 24.043 1.00 97.06 161 ASN A CA 1
ATOM 1184 C C . ASN A 1 161 ? -0.850 -2.932 23.666 1.00 97.06 161 ASN A C 1
ATOM 1186 O O . ASN A 1 161 ? -1.882 -3.580 23.841 1.00 97.06 161 ASN A O 1
ATOM 1190 N N . ASN A 1 162 ? -0.880 -1.680 23.201 1.00 97.88 162 ASN A N 1
ATOM 1191 C CA . ASN A 1 162 ? -2.123 -1.014 22.801 1.00 97.88 162 ASN A CA 1
ATOM 1192 C C . ASN A 1 162 ? -2.440 -1.235 21.322 1.00 97.88 162 ASN A C 1
ATOM 1194 O O . ASN A 1 162 ? -3.615 -1.289 20.956 1.00 97.88 162 ASN A O 1
ATOM 1198 N N . VAL A 1 163 ? -1.408 -1.380 20.497 1.00 98.75 163 VAL A N 1
ATOM 1199 C CA . VAL A 1 163 ? -1.487 -1.625 19.063 1.00 98.75 163 VAL A CA 1
ATOM 1200 C C . VAL A 1 163 ? -0.639 -2.849 18.731 1.00 98.75 163 VAL A C 1
ATOM 1202 O O . VAL A 1 163 ? 0.594 -2.845 18.786 1.00 98.75 163 VAL A O 1
ATOM 1205 N N . ILE A 1 164 ? -1.313 -3.929 18.351 1.00 98.69 164 ILE A N 1
ATOM 1206 C CA . ILE A 1 164 ? -0.667 -5.182 17.955 1.00 98.69 164 ILE A CA 1
ATOM 1207 C C . ILE A 1 164 ? -0.887 -5.365 16.460 1.00 98.69 164 ILE A C 1
ATOM 1209 O O . ILE A 1 164 ? -2.029 -5.498 16.031 1.00 98.69 164 ILE A O 1
ATOM 1213 N N . ILE A 1 165 ? 0.193 -5.366 15.682 1.00 98.69 165 ILE A N 1
ATOM 1214 C CA . ILE A 1 165 ? 0.157 -5.588 14.237 1.00 98.69 165 ILE A CA 1
ATOM 1215 C C . ILE A 1 165 ? 0.780 -6.950 13.977 1.00 98.69 165 ILE A C 1
ATOM 1217 O O . ILE A 1 165 ? 1.871 -7.250 14.458 1.00 98.69 165 ILE A O 1
ATOM 1221 N N . THR A 1 166 ? 0.074 -7.800 13.248 1.00 98.56 166 THR A N 1
ATOM 1222 C CA . THR A 1 166 ? 0.562 -9.115 12.840 1.00 98.56 166 THR A CA 1
ATOM 1223 C C . THR A 1 166 ? 0.367 -9.259 11.346 1.00 98.56 166 THR A C 1
ATOM 1225 O O . THR A 1 166 ? -0.742 -9.085 10.845 1.00 98.56 166 THR A O 1
ATOM 1228 N N . VAL A 1 167 ? 1.448 -9.588 10.648 1.00 98.50 167 VAL A N 1
ATOM 1229 C CA . VAL A 1 167 ? 1.450 -9.828 9.206 1.00 98.50 167 VAL A CA 1
ATOM 1230 C C . VAL A 1 167 ? 1.597 -11.327 8.980 1.00 98.50 167 VAL A C 1
ATOM 1232 O O . VAL A 1 167 ? 2.446 -11.977 9.588 1.00 98.50 167 VAL A O 1
ATOM 1235 N N . THR A 1 168 ? 0.724 -11.890 8.153 1.00 98.62 168 THR A N 1
ATOM 1236 C CA . THR A 1 168 ? 0.897 -13.222 7.573 1.00 98.62 168 THR A CA 1
ATOM 1237 C C . THR A 1 168 ? 1.260 -13.023 6.110 1.00 98.62 168 THR A C 1
ATOM 1239 O O . THR A 1 168 ? 0.383 -12.676 5.317 1.00 98.62 168 THR A O 1
ATOM 1242 N N . ASP A 1 169 ? 2.542 -13.220 5.814 1.00 98.25 169 ASP A N 1
ATOM 1243 C CA . ASP A 1 169 ? 3.119 -13.065 4.479 1.00 98.25 169 ASP A CA 1
ATOM 1244 C C . ASP A 1 169 ? 2.388 -13.937 3.454 1.00 98.25 169 ASP A C 1
ATOM 1246 O O . ASP A 1 169 ? 2.097 -15.107 3.744 1.00 98.25 169 ASP A O 1
ATOM 1250 N N . ASN A 1 170 ? 2.067 -13.368 2.289 1.00 97.88 170 ASN A N 1
ATOM 1251 C CA . ASN A 1 170 ? 1.491 -14.094 1.150 1.00 97.88 170 ASN A CA 1
ATOM 1252 C C . ASN A 1 170 ? 0.246 -14.949 1.480 1.00 97.88 170 ASN A C 1
ATOM 1254 O O . ASN A 1 170 ? -0.007 -15.999 0.882 1.00 97.88 170 ASN A O 1
ATOM 1258 N N . HIS A 1 171 ? -0.553 -14.523 2.463 1.00 98.38 171 HIS A N 1
ATOM 1259 C CA . HIS A 1 171 ? -1.702 -15.294 2.937 1.00 98.38 171 HIS A CA 1
ATOM 1260 C C . HIS A 1 171 ? -2.784 -15.491 1.869 1.00 98.38 171 HIS A C 1
ATOM 1262 O O . HIS A 1 171 ? -3.436 -16.536 1.848 1.00 98.38 171 HIS A O 1
ATOM 1268 N N . TYR A 1 172 ? -3.016 -14.478 1.029 1.00 97.12 172 TYR A N 1
ATOM 1269 C CA . TYR A 1 172 ? -4.097 -14.499 0.041 1.00 97.12 172 TYR A CA 1
ATOM 1270 C C . TYR A 1 172 ? -3.627 -14.877 -1.363 1.00 97.12 172 TYR A C 1
ATOM 1272 O O . TYR A 1 172 ? -4.421 -15.405 -2.139 1.00 97.12 172 TYR A O 1
ATOM 1280 N N . SER A 1 173 ? -2.370 -14.595 -1.697 1.00 96.94 173 SER A N 1
ATOM 1281 C CA . SER A 1 173 ? -1.758 -14.890 -2.993 1.00 96.94 173 SER A CA 1
ATOM 1282 C C . SER A 1 173 ? -0.238 -14.799 -2.876 1.00 96.94 173 SER A C 1
ATOM 1284 O O . SER A 1 173 ? 0.258 -14.048 -2.043 1.00 96.94 173 SER A O 1
ATOM 1286 N N . THR A 1 174 ? 0.478 -15.541 -3.725 1.00 93.94 174 THR A N 1
ATOM 1287 C CA . THR A 1 174 ? 1.945 -15.487 -3.873 1.00 93.94 174 THR A CA 1
ATOM 1288 C C . THR A 1 174 ? 2.392 -14.810 -5.173 1.00 93.94 174 THR A C 1
ATOM 1290 O O . THR A 1 174 ? 3.584 -14.605 -5.389 1.00 93.94 174 THR A O 1
ATOM 1293 N N . THR A 1 175 ? 1.477 -14.557 -6.115 1.00 90.31 175 THR A N 1
ATOM 1294 C CA . THR A 1 175 ? 1.782 -13.901 -7.400 1.00 90.31 175 THR A CA 1
ATOM 1295 C C . THR A 1 175 ? 0.541 -13.167 -7.942 1.00 90.31 175 THR A C 1
ATOM 1297 O O . THR A 1 175 ? -0.333 -13.826 -8.507 1.00 90.31 175 THR A O 1
ATOM 1300 N N . PRO A 1 176 ? 0.435 -11.831 -7.784 1.00 89.19 176 PRO A N 1
ATOM 1301 C CA . PRO A 1 176 ? 1.299 -10.990 -6.949 1.00 89.19 176 PRO A CA 1
ATOM 1302 C C . PRO A 1 176 ? 1.196 -11.398 -5.473 1.00 89.19 176 PRO A C 1
ATOM 1304 O O . PRO A 1 176 ? 0.237 -12.074 -5.080 1.00 89.19 176 PRO A O 1
ATOM 1307 N N . GLY A 1 177 ? 2.197 -11.035 -4.674 1.00 96.94 177 GLY A N 1
ATOM 1308 C CA . GLY A 1 177 ? 2.180 -11.305 -3.242 1.00 96.94 177 GLY A CA 1
ATOM 1309 C C . GLY A 1 177 ? 1.143 -10.447 -2.523 1.00 96.94 177 GLY A C 1
ATOM 1310 O O . GLY A 1 177 ? 1.024 -9.247 -2.787 1.00 96.94 177 GLY A O 1
ATOM 1311 N N . ILE A 1 178 ? 0.303 -11.090 -1.704 1.00 98.38 178 ILE A N 1
ATOM 1312 C CA . ILE A 1 178 ? -0.761 -10.419 -0.949 1.00 98.38 178 ILE A CA 1
ATOM 1313 C C . ILE A 1 178 ? -0.796 -10.945 0.486 1.00 98.38 178 ILE A C 1
ATOM 1315 O O . ILE A 1 178 ? -1.253 -12.063 0.769 1.00 98.38 178 ILE A O 1
ATOM 1319 N N . ASP A 1 179 ? -0.409 -10.069 1.401 1.00 98.50 179 ASP A N 1
ATOM 1320 C CA . ASP A 1 179 ? -0.419 -10.268 2.840 1.00 98.50 179 ASP A CA 1
ATOM 1321 C C . ASP A 1 179 ? -1.820 -10.264 3.442 1.00 98.50 179 ASP A C 1
ATOM 1323 O O . ASP A 1 179 ? -2.729 -9.546 3.009 1.00 98.50 179 ASP A O 1
ATOM 1327 N N . ARG A 1 180 ? -1.945 -10.953 4.580 1.00 98.56 180 ARG A N 1
ATOM 1328 C CA . ARG A 1 180 ? -2.977 -10.643 5.575 1.00 98.56 180 ARG A CA 1
ATOM 1329 C C . ARG A 1 180 ? -2.375 -9.859 6.724 1.00 98.56 180 ARG A C 1
ATOM 1331 O O . ARG A 1 180 ? -1.544 -10.385 7.464 1.00 98.56 180 ARG A O 1
ATOM 1338 N N . VAL A 1 181 ? -2.892 -8.658 6.950 1.00 98.75 181 VAL A N 1
ATOM 1339 C CA . VAL A 1 181 ? -2.505 -7.812 8.078 1.00 98.75 181 VAL A CA 1
ATOM 1340 C C . VAL A 1 181 ? -3.649 -7.746 9.082 1.00 98.75 181 VAL A C 1
ATOM 1342 O O . VAL A 1 181 ? -4.785 -7.423 8.736 1.00 98.75 181 VAL A O 1
ATOM 1345 N N . VAL A 1 182 ? -3.343 -8.053 10.340 1.00 98.75 182 VAL A N 1
ATOM 1346 C CA . VAL A 1 182 ? -4.268 -7.960 11.473 1.00 98.75 182 VAL A CA 1
ATOM 1347 C C . VAL A 1 182 ? -3.761 -6.884 12.424 1.00 98.75 182 VAL A C 1
ATOM 1349 O O . VAL A 1 182 ? -2.649 -6.986 12.938 1.00 98.75 182 VAL A O 1
ATOM 1352 N N . VAL A 1 183 ? -4.584 -5.870 12.686 1.00 98.75 183 VAL A N 1
ATOM 1353 C CA . VAL A 1 183 ? -4.296 -4.774 13.618 1.00 98.75 183 VAL A CA 1
ATOM 1354 C C . VAL A 1 183 ? -5.292 -4.824 14.770 1.00 98.75 183 VAL A C 1
ATOM 1356 O O . VAL A 1 183 ? -6.485 -4.580 14.581 1.00 98.75 183 VAL A O 1
ATOM 1359 N N . LYS A 1 184 ? -4.812 -5.127 15.979 1.00 98.69 184 LYS A N 1
ATOM 1360 C CA . LYS A 1 184 ? -5.606 -5.062 17.212 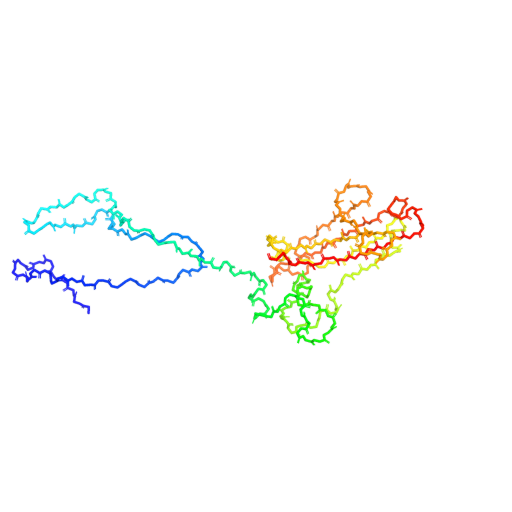1.00 98.69 184 LYS A CA 1
ATOM 1361 C C . LYS A 1 184 ? -5.367 -3.723 17.906 1.00 98.69 184 LYS A C 1
ATOM 1363 O O . LYS A 1 184 ? -4.226 -3.382 18.206 1.00 98.69 184 LYS A O 1
ATOM 1368 N N . LEU A 1 185 ? -6.448 -3.009 18.208 1.00 98.56 185 LEU A N 1
ATOM 1369 C CA . LEU A 1 185 ? -6.455 -1.703 18.870 1.00 98.56 185 LEU A CA 1
ATOM 1370 C C . LEU A 1 185 ? -7.138 -1.812 20.236 1.00 98.56 185 LEU A C 1
ATOM 1372 O O . LEU A 1 185 ? -8.325 -2.137 20.319 1.00 98.56 185 LEU A O 1
ATOM 1376 N N . LYS A 1 186 ? -6.397 -1.574 21.319 1.00 98.31 186 LYS A N 1
ATOM 1377 C CA . LYS A 1 186 ? -6.861 -1.805 22.694 1.00 98.31 186 LYS A CA 1
ATOM 1378 C C . LYS A 1 186 ? -7.885 -0.762 23.125 1.00 98.31 186 LYS A C 1
ATOM 1380 O O . LYS A 1 186 ? -7.561 0.414 23.301 1.00 98.31 186 LYS A O 1
ATOM 1385 N N . ARG A 1 187 ? -9.117 -1.201 23.378 1.00 96.75 187 ARG A N 1
ATOM 1386 C CA . ARG A 1 187 ? -10.250 -0.314 23.690 1.00 96.75 187 ARG A CA 1
ATOM 1387 C C . ARG A 1 187 ? -10.066 0.458 24.985 1.00 96.75 187 ARG A C 1
ATOM 1389 O O . ARG A 1 187 ? -10.351 1.648 25.020 1.00 96.75 187 ARG A O 1
ATOM 1396 N N . SER A 1 188 ? -9.571 -0.207 26.030 1.00 96.06 188 SER A N 1
ATOM 1397 C CA . SER A 1 188 ? -9.442 0.385 27.367 1.00 96.06 188 SER A CA 1
ATOM 1398 C C . SER A 1 188 ? -8.518 1.602 27.404 1.00 96.06 188 SER A C 1
ATOM 1400 O O . SER A 1 188 ? -8.679 2.452 28.272 1.00 96.06 188 SER A O 1
ATOM 1402 N N . THR A 1 189 ? -7.550 1.669 26.486 1.00 96.81 189 THR A N 1
ATOM 1403 C CA . THR A 1 189 ? -6.578 2.764 26.412 1.00 96.81 189 THR A CA 1
ATOM 1404 C C . THR A 1 189 ? -6.935 3.734 25.291 1.00 96.81 189 THR A C 1
ATOM 1406 O O . THR A 1 189 ? -7.091 4.927 25.533 1.00 96.81 189 THR A O 1
ATOM 1409 N N . LEU A 1 190 ? -7.099 3.228 24.064 1.00 96.31 190 LEU A N 1
ATOM 1410 C CA . LEU A 1 190 ? -7.258 4.063 22.868 1.00 96.31 190 LEU A CA 1
ATOM 1411 C C . LEU A 1 190 ? -8.679 4.631 22.731 1.00 96.31 190 LEU A C 1
ATOM 1413 O O . LEU A 1 190 ? -8.870 5.659 22.092 1.00 96.31 190 LEU A O 1
ATOM 1417 N N . GLY A 1 191 ? -9.667 3.975 23.346 1.00 93.56 191 GLY A N 1
ATOM 1418 C CA . GLY A 1 191 ? -11.078 4.364 23.359 1.00 93.56 191 GLY A CA 1
ATOM 1419 C C . GLY A 1 191 ? -11.578 4.829 24.724 1.00 93.56 191 GLY A C 1
ATOM 1420 O O . GLY A 1 191 ? -12.772 4.724 24.997 1.00 93.56 191 GLY A O 1
ATOM 1421 N N . ALA A 1 192 ? -10.690 5.299 25.608 1.00 89.38 192 ALA A N 1
ATOM 1422 C CA . ALA A 1 192 ? -11.028 5.621 26.999 1.00 89.38 192 ALA A CA 1
ATOM 1423 C C . ALA A 1 192 ? -12.156 6.668 27.148 1.00 89.38 192 ALA A C 1
ATOM 1425 O O . ALA A 1 192 ? -12.841 6.693 28.167 1.00 89.38 192 ALA A O 1
ATOM 1426 N N . SER A 1 193 ? -12.397 7.498 26.126 1.00 81.06 193 SER A N 1
ATOM 1427 C CA . SER A 1 193 ? -13.502 8.468 26.068 1.00 81.06 193 SER A CA 1
ATOM 1428 C C . SER A 1 193 ? -14.861 7.862 25.676 1.00 81.06 193 SER A C 1
ATOM 1430 O O . SER A 1 193 ? -15.823 8.601 25.473 1.00 81.06 193 SER A O 1
ATOM 1432 N N . GLY A 1 194 ? -14.960 6.535 25.559 1.00 83.50 194 GLY A N 1
ATOM 1433 C CA . GLY A 1 194 ? -16.202 5.798 25.305 1.00 83.50 194 GLY A CA 1
ATOM 1434 C C . GLY A 1 194 ? -16.447 5.424 23.841 1.00 83.50 194 GLY A C 1
ATOM 1435 O O . GLY A 1 194 ? -17.344 4.632 23.565 1.00 83.50 194 GLY A O 1
ATOM 1436 N N . THR A 1 195 ? -15.648 5.935 22.903 1.00 91.38 195 THR A N 1
ATOM 1437 C CA . THR A 1 195 ? -15.708 5.557 21.482 1.00 91.38 195 THR A CA 1
ATOM 1438 C C . THR A 1 195 ? -14.310 5.326 20.923 1.00 91.38 195 THR A C 1
ATOM 1440 O O . THR A 1 195 ? -13.359 6.008 21.298 1.00 91.38 195 THR A O 1
ATOM 1443 N N . LEU A 1 196 ? -14.192 4.341 20.033 1.00 95.19 196 LEU A N 1
ATOM 1444 C CA . LEU A 1 196 ? -12.978 4.048 19.280 1.00 95.19 196 LEU A CA 1
ATOM 1445 C C . LEU A 1 196 ? -13.375 3.683 17.855 1.00 95.19 196 LEU A C 1
ATOM 1447 O O . LEU A 1 196 ? -14.079 2.698 17.633 1.00 95.19 196 LEU A O 1
ATOM 1451 N N . PHE A 1 197 ? -12.910 4.481 16.908 1.00 95.12 197 PHE A N 1
ATOM 1452 C CA . PHE A 1 197 ? -13.061 4.264 15.480 1.00 95.12 197 PHE A CA 1
ATOM 1453 C C . PHE A 1 197 ? -11.737 3.780 14.902 1.00 95.12 197 PHE A C 1
ATOM 1455 O O . PHE A 1 197 ? -10.666 4.120 15.408 1.00 95.12 197 PHE A O 1
ATOM 1462 N N . ALA A 1 198 ? -11.821 3.005 13.828 1.00 96.31 198 ALA A N 1
ATOM 1463 C CA . ALA A 1 198 ? -10.673 2.548 13.067 1.00 96.31 198 ALA A CA 1
ATOM 1464 C C . ALA A 1 198 ? -10.987 2.651 11.574 1.00 96.31 198 ALA A C 1
ATOM 1466 O O . ALA A 1 198 ? -12.131 2.446 11.172 1.00 96.31 198 ALA A O 1
ATOM 1467 N N . ARG A 1 199 ? -9.974 2.961 10.768 1.00 95.81 199 ARG A N 1
ATOM 1468 C CA . ARG A 1 199 ? -10.058 2.968 9.304 1.00 95.81 199 ARG A CA 1
ATOM 1469 C C . ARG A 1 199 ? -8.751 2.478 8.702 1.00 95.81 199 ARG A C 1
ATOM 1471 O O . ARG A 1 199 ? -7.696 2.704 9.291 1.00 95.81 199 ARG A O 1
ATOM 1478 N N . LEU A 1 200 ? -8.808 1.843 7.539 1.00 97.50 200 LEU A N 1
ATOM 1479 C CA . LEU A 1 200 ? -7.633 1.716 6.681 1.00 97.50 200 LEU A CA 1
ATOM 1480 C C . LEU A 1 200 ? -7.476 3.016 5.885 1.00 97.50 200 LEU A C 1
ATOM 1482 O O . LEU A 1 200 ? -8.456 3.553 5.372 1.00 97.50 200 LEU A O 1
ATOM 1486 N N . ARG A 1 201 ? -6.251 3.526 5.802 1.00 95.50 201 ARG A N 1
ATOM 1487 C CA . ARG A 1 201 ? -5.866 4.648 4.951 1.00 95.50 201 ARG A CA 1
ATOM 1488 C C . ARG A 1 201 ? -4.869 4.136 3.924 1.00 95.50 201 ARG A C 1
ATOM 1490 O O . ARG A 1 201 ? -3.825 3.608 4.307 1.00 95.50 201 ARG A O 1
ATOM 1497 N N . VAL A 1 202 ? -5.217 4.322 2.658 1.00 96.38 202 VAL A N 1
ATOM 1498 C CA . VAL A 1 202 ? -4.346 4.081 1.512 1.00 96.38 202 VAL A CA 1
ATOM 1499 C C . VAL A 1 202 ? -4.193 5.399 0.774 1.00 96.38 202 VAL A C 1
ATOM 1501 O O . VAL A 1 202 ? -5.196 6.038 0.463 1.00 96.38 202 VAL A O 1
ATOM 1504 N N . GLU A 1 203 ? -2.960 5.827 0.542 1.00 93.94 203 GLU A N 1
ATOM 1505 C CA . GLU A 1 203 ? -2.664 7.080 -0.151 1.00 93.94 203 GLU A CA 1
ATOM 1506 C C . GLU A 1 203 ? -1.419 6.959 -1.013 1.00 93.94 203 GLU A C 1
ATOM 1508 O O . GLU A 1 203 ? -0.496 6.223 -0.662 1.00 93.94 203 GLU A O 1
ATOM 1513 N N . GLN A 1 204 ? -1.398 7.749 -2.084 1.00 91.38 204 GLN A N 1
ATOM 1514 C CA . GLN A 1 204 ? -0.222 7.980 -2.903 1.00 91.38 204 GLN A CA 1
ATOM 1515 C C . GLN A 1 204 ? 0.407 9.335 -2.537 1.00 91.38 204 GLN A C 1
ATOM 1517 O O . GLN A 1 204 ? -0.308 10.326 -2.366 1.00 91.38 204 GLN A O 1
ATOM 1522 N N . ALA A 1 205 ? 1.728 9.380 -2.386 1.00 83.25 205 ALA A N 1
ATOM 1523 C CA . ALA A 1 205 ? 2.487 10.615 -2.244 1.00 83.25 205 ALA A CA 1
ATOM 1524 C C . ALA A 1 205 ? 2.401 11.443 -3.546 1.00 83.25 205 ALA A C 1
ATOM 1526 O O . ALA A 1 205 ? 2.289 10.858 -4.623 1.00 83.25 205 ALA A O 1
ATOM 1527 N N . PRO A 1 206 ? 2.402 12.785 -3.451 1.00 66.88 206 PRO A N 1
ATOM 1528 C CA . PRO A 1 206 ? 2.301 13.674 -4.608 1.00 66.88 206 PRO A CA 1
ATOM 1529 C C . PRO A 1 206 ? 3.545 13.674 -5.502 1.00 66.88 206 PRO A C 1
ATOM 1531 O O . PRO A 1 206 ? 4.654 13.404 -4.986 1.00 66.88 206 PRO A O 1
#